Protein AF-0000000069035679 (afdb_homodimer)

Nearest PDB structures (foldseek):
  3ru8-assembly1_X  TM=3.949E-01  e=4.664E-02  unclassified
  3f2v-assembly1_A-2  TM=3.406E-01  e=1.516E-01  Treponema denticola
  1jhd-assembly1_A-2  TM=2.641E-01  e=9.461E-02  sulfur-oxidizing endosymbiont of Riftia pachyptila
  6tth-assembly1_A  TM=3.366E-01  e=4.129E-01  Homo sapiens
  8oo0-assembly1_SO  TM=3.356E-01  e=2.567E+00  Thermochaetoides thermophila

Foldseek 3Di:
DPPPPCPCPPLPLAQEEEEEEELQEDDLLVVLVVLLVNLNHAEYEYEYEYDPDDDDRPPPPPPPPVSVVVLLPRANARHAYYEYEYAQDQPDDPVSNVSSLVSVLVNLLSCQQRHQNYAEYEYEYEYEQDPPDDPSCVPGVVVSQVVSCVRRLVSHNHVNHHYYYHYYYDYD/DPPPPCPVPPLPLAQEEEEEEELQEDDLLVVLVVLLVNLNHAEYEYEYEYDPDDPDRPPPVVPPPVSVVVLLVRANARHAYYEYEYAQDQPDDPVSNVSSLVSVLVNLLSCQQRHQNYAEYEYEYEYEQDPPDDPSCVPGVVVSQVVSCVRRLVSHNHVNHHYYYHYYYDYD

pLDDT: mean 83.51, std 17.68, range [19.36, 98.69]

Solvent-accessible surface area (backbone atoms only — not comparable to full-atom values): 18354 Å² total; per-residue (Å²): 127,88,69,83,61,83,68,72,62,59,88,58,84,40,44,69,46,77,46,81,41,43,60,59,58,58,54,68,68,57,52,50,51,52,46,50,69,40,54,50,27,27,33,41,38,38,40,36,39,66,70,91,79,75,81,72,60,66,73,74,70,75,75,42,64,65,57,51,52,50,57,69,66,46,57,30,74,42,28,29,37,39,38,38,38,33,45,61,54,66,68,83,40,69,68,59,25,53,52,41,49,50,48,52,49,53,53,50,36,55,48,31,50,24,18,59,56,28,47,35,40,36,39,37,41,37,40,72,62,62,88,80,49,83,60,36,52,52,69,27,46,24,50,52,50,40,50,48,47,67,61,43,63,78,35,45,54,25,75,75,20,34,39,33,45,29,41,35,37,32,44,106,126,89,70,82,60,82,68,71,62,61,88,57,82,41,42,68,46,77,45,80,40,41,59,57,58,60,54,68,66,58,54,49,52,51,49,51,71,42,55,50,26,26,34,40,38,36,39,34,38,67,65,92,78,69,77,69,60,66,75,72,70,77,74,42,65,66,58,52,52,52,57,68,65,44,57,29,75,41,28,26,36,38,38,37,38,33,43,63,56,66,69,84,39,70,68,58,24,52,52,40,49,51,49,53,48,53,53,50,35,55,47,31,50,23,18,59,56,26,47,35,42,34,40,36,42,36,42,71,60,60,86,79,50,84,59,37,53,51,69,26,45,26,50,51,51,41,50,49,48,69,62,43,63,78,34,45,53,24,76,75,19,34,39,33,45,31,41,36,39,32,45,105

Secondary structure (DSSP, 8-state):
---------------EEEEEEETTT--HHHHHHHHHH-TT--EEEEEEE--SS-----------HHHHHHHHH---TT--EEEEEE---SSS-HHHHHHHHHHHHHHHHHHHHH-TT--EEEEEEEEEPPSSSTTHIIIIIHHHHHHHHHHHGGG-S-TTSEEEEEEEEEE-/---------------EEEEEEETTT--HHHHHHHHHH-TT--EEEEEEE--SS-----------HHHHHHHHH---TT--EEEEEE---SSS-HHHHHHHHHHHHHHHHHHHHH-TT--EEEEEEEEEPPSSSTTHIIIIIHHHHHHHHHHHGGG-S-TTSEEEEEEEEEE-

Radius of gyration: 23.53 Å; Cα contacts (8 Å, |Δi|>4): 615; chains: 2; bounding box: 42×65×57 Å

Structure (mmCIF, N/CA/C/O backbone):
data_AF-0000000069035679-model_v1
#
loop_
_entity.id
_entity.type
_entity.pdbx_description
1 polymer 'Uncharacterized protein'
#
loop_
_atom_site.group_PDB
_atom_site.id
_atom_site.type_symbol
_atom_site.label_atom_id
_atom_site.label_alt_id
_atom_site.label_comp_id
_atom_site.label_asym_id
_atom_site.label_entity_id
_atom_site.label_seq_id
_atom_site.pdbx_PDB_ins_code
_atom_site.Cartn_x
_atom_site.Cartn_y
_atom_site.Cartn_z
_atom_site.occupancy
_atom_site.B_iso_or_equiv
_atom_site.auth_seq_id
_atom_site.auth_comp_id
_atom_site.auth_asym_id
_atom_site.auth_atom_id
_atom_site.pdbx_PDB_model_num
ATOM 1 N N . MET A 1 1 ? 5.461 27.609 27.469 1 19.36 1 MET A N 1
ATOM 2 C CA . MET A 1 1 ? 5.57 28.078 26.094 1 19.36 1 MET A CA 1
ATOM 3 C C . MET A 1 1 ? 6.848 27.562 25.438 1 19.36 1 MET A C 1
ATOM 5 O O . MET A 1 1 ? 7.949 27.828 25.922 1 19.36 1 MET A O 1
ATOM 9 N N . LEU A 1 2 ? 7.078 26.422 25.062 1 27.7 2 LEU A N 1
ATOM 10 C CA . LEU A 1 2 ? 8.344 26.031 24.453 1 27.7 2 LEU A CA 1
ATOM 11 C C . LEU A 1 2 ? 8.688 26.938 23.281 1 27.7 2 LEU A C 1
ATOM 13 O O . LEU A 1 2 ? 7.973 26.953 22.266 1 27.7 2 LEU A O 1
ATOM 17 N N . GLN A 1 3 ? 9.102 28.141 23.516 1 28.25 3 GLN A N 1
ATOM 18 C CA . GLN A 1 3 ? 9.719 29.156 22.672 1 28.25 3 GLN A CA 1
ATOM 19 C C . GLN A 1 3 ? 10.844 28.562 21.828 1 28.25 3 GLN A C 1
ATOM 21 O O . GLN A 1 3 ? 11.781 27.953 22.375 1 28.25 3 GLN A O 1
ATOM 26 N N . PHE A 1 4 ? 10.562 27.812 20.688 1 34.59 4 PHE A N 1
ATOM 27 C CA . PHE A 1 4 ? 11.641 27.781 19.703 1 34.59 4 PHE A CA 1
ATOM 28 C C . PHE A 1 4 ? 12.312 29.141 19.594 1 34.59 4 PHE A C 1
ATOM 30 O O . PHE A 1 4 ? 11.773 30.047 18.969 1 34.59 4 PHE A O 1
ATOM 37 N N . ASN A 1 5 ? 12.773 29.859 20.531 1 32.91 5 ASN A N 1
ATOM 38 C CA . ASN A 1 5 ? 13.711 30.969 20.344 1 32.91 5 ASN A CA 1
ATOM 39 C C . ASN A 1 5 ? 14.523 30.812 19.062 1 32.91 5 ASN A C 1
ATOM 41 O O . ASN A 1 5 ? 14.555 29.734 18.469 1 32.91 5 ASN A O 1
ATOM 45 N N . GLY A 1 6 ? 15.43 31.922 18.656 1 35.78 6 GLY A N 1
ATOM 46 C CA . GLY A 1 6 ? 16.406 32.125 17.594 1 35.78 6 GLY A CA 1
ATOM 47 C C . GLY A 1 6 ? 17.203 30.875 17.266 1 35.78 6 GLY A C 1
ATOM 48 O O . GLY A 1 6 ? 18.344 30.719 17.719 1 35.78 6 GLY A O 1
ATOM 49 N N . LEU A 1 7 ? 16.766 29.75 17.641 1 39.41 7 LEU A N 1
ATOM 50 C CA . LEU A 1 7 ? 17.766 28.828 17.125 1 39.41 7 LEU A CA 1
ATOM 51 C C . LEU A 1 7 ? 18.281 29.266 15.766 1 39.41 7 LEU A C 1
ATOM 53 O O . LEU A 1 7 ? 17.5 29.469 14.836 1 39.41 7 LEU A O 1
ATOM 57 N N . LEU A 1 8 ? 19.141 30.172 15.75 1 39.41 8 LEU A N 1
ATOM 58 C CA . LEU A 1 8 ? 19.984 30.531 14.602 1 39.41 8 LEU A CA 1
ATOM 59 C C . LEU A 1 8 ? 20.141 29.344 13.656 1 39.41 8 LEU A C 1
ATOM 61 O O . LEU A 1 8 ? 20.953 28.453 13.898 1 39.41 8 LEU A O 1
ATOM 65 N N . VAL A 1 9 ? 19.078 28.609 13.359 1 46.88 9 VAL A N 1
ATOM 66 C CA . VAL A 1 9 ? 19.391 27.688 12.273 1 46.88 9 VAL A CA 1
ATOM 67 C C . VAL A 1 9 ? 20.219 28.391 11.203 1 46.88 9 VAL A C 1
ATOM 69 O O . VAL A 1 9 ? 19.75 29.375 10.602 1 46.88 9 VAL A O 1
ATOM 72 N N . PRO A 1 10 ? 21.391 28.5 11.367 1 46.34 10 PRO A N 1
ATOM 73 C CA . PRO A 1 10 ? 22.141 29.016 10.219 1 46.34 10 PRO A CA 1
ATOM 74 C C . PRO A 1 10 ? 21.438 28.75 8.891 1 46.34 10 PRO A C 1
ATOM 76 O O . PRO A 1 10 ? 20.641 27.828 8.789 1 46.34 10 PRO A O 1
ATOM 79 N N . GLU A 1 11 ? 21.094 29.812 8.102 1 53.06 11 GLU A N 1
ATOM 80 C CA . GLU A 1 11 ? 20.625 29.656 6.73 1 53.06 11 GLU A CA 1
ATOM 81 C C . GLU A 1 11 ? 21.016 28.297 6.164 1 53.06 11 GLU A C 1
ATOM 83 O O . GLU A 1 11 ? 22.047 28.156 5.512 1 53.06 11 GLU A O 1
ATOM 88 N N . LEU A 1 12 ? 20.75 27.312 6.973 1 58.84 12 LEU A N 1
ATOM 89 C CA . LEU A 1 12 ? 21.141 26.031 6.406 1 58.84 12 LEU A CA 1
ATOM 90 C C . LEU A 1 12 ? 20.406 25.766 5.094 1 58.84 12 LEU A C 1
ATOM 92 O O . LEU A 1 12 ? 19.188 25.953 5.012 1 58.84 12 LEU A O 1
ATOM 96 N N . LYS A 1 13 ? 20.906 26.094 4.004 1 78.38 13 LYS A N 1
ATOM 97 C CA . LYS A 1 13 ? 20.453 25.75 2.66 1 78.38 13 LYS A CA 1
ATOM 98 C C . LYS A 1 13 ? 20.109 24.266 2.559 1 78.38 13 LYS A C 1
ATOM 100 O O . LYS A 1 13 ? 20.625 23.562 1.686 1 78.38 13 LYS A O 1
ATOM 105 N N . CYS A 1 14 ? 19.297 23.844 3.689 1 84.44 14 CYS A N 1
ATOM 106 C CA . CYS A 1 14 ? 18.922 22.422 3.736 1 84.44 14 CYS A CA 1
ATOM 107 C C . CYS A 1 14 ? 17.797 22.125 2.758 1 84.44 14 CYS A C 1
ATOM 109 O O . CYS A 1 14 ? 16.719 22.703 2.857 1 84.44 14 CYS A O 1
ATOM 111 N N . LYS A 1 15 ? 18.047 21.312 1.86 1 93.56 15 LYS A N 1
ATOM 112 C CA . LYS A 1 15 ? 17.047 20.984 0.857 1 93.56 15 LYS A CA 1
ATOM 113 C C . LYS A 1 15 ? 16.312 19.703 1.221 1 93.56 15 LYS A C 1
ATOM 115 O O . LYS A 1 15 ? 15.211 19.438 0.72 1 93.56 15 LYS A O 1
ATOM 120 N N . TYR A 1 16 ? 16.938 18.953 2.137 1 94.69 16 TYR A N 1
ATOM 121 C CA . TYR A 1 16 ? 16.391 17.672 2.543 1 94.69 16 TYR A CA 1
ATOM 122 C C . TYR A 1 16 ? 16.266 17.578 4.062 1 94.69 16 TYR A C 1
ATOM 124 O O . TYR A 1 16 ? 17.203 17.938 4.785 1 94.69 16 TYR A O 1
ATOM 132 N N . LEU A 1 17 ? 15.023 17.188 4.582 1 94.5 17 LEU A N 1
ATOM 133 C CA . LEU A 1 17 ? 14.805 17.016 6.016 1 94.5 17 LEU A CA 1
ATOM 134 C C . LEU A 1 17 ? 14.094 15.695 6.301 1 94.5 17 LEU A C 1
ATOM 136 O O . LEU A 1 17 ? 13.148 15.328 5.598 1 94.5 17 LEU A O 1
ATOM 140 N N . SER A 1 18 ? 14.586 14.93 7.203 1 95.75 18 SER A N 1
ATOM 141 C CA . SER A 1 18 ? 13.906 13.75 7.719 1 95.75 18 SER A CA 1
ATOM 142 C C . SER A 1 18 ? 13.594 13.891 9.203 1 95.75 18 SER A C 1
ATOM 144 O O . SER A 1 18 ? 14.461 14.297 9.992 1 95.75 18 SER A O 1
ATOM 146 N N . LEU A 1 19 ? 12.336 13.57 9.594 1 95.12 19 LEU A N 1
ATOM 147 C CA . LEU A 1 19 ? 11.906 13.633 10.984 1 95.12 19 LEU A CA 1
ATOM 148 C C . LEU A 1 19 ? 11.414 12.273 11.461 1 95.12 19 LEU A C 1
ATOM 150 O O . LEU A 1 19 ? 10.758 11.547 10.711 1 95.12 19 LEU A O 1
ATOM 154 N N . GLU A 1 20 ? 11.727 11.93 12.641 1 93.19 20 GLU A N 1
ATOM 155 C CA . GLU A 1 20 ? 11.133 10.797 13.352 1 93.19 20 GLU A CA 1
ATOM 156 C C . GLU A 1 20 ? 10.219 11.273 14.477 1 93.19 20 GLU A C 1
ATOM 158 O O . GLU A 1 20 ? 10.656 11.984 15.383 1 93.19 20 GLU A O 1
ATOM 163 N N . LEU A 1 21 ? 8.969 10.93 14.367 1 92.25 21 LEU A N 1
ATOM 164 C CA . LEU A 1 21 ? 7.973 11.391 15.328 1 92.25 21 LEU A CA 1
ATOM 165 C C . LEU A 1 21 ? 7.309 10.211 16.031 1 92.25 21 LEU A C 1
ATOM 167 O O . LEU A 1 21 ? 7.109 9.156 15.422 1 92.25 21 LEU A O 1
ATOM 171 N N . CYS A 1 22 ? 6.988 10.398 17.281 1 90 22 CYS A N 1
ATOM 172 C CA . CYS A 1 22 ? 6.133 9.461 18 1 90 22 CYS A CA 1
ATOM 173 C C . CYS A 1 22 ? 4.672 9.883 17.906 1 90 22 CYS A C 1
ATOM 175 O O . CYS A 1 22 ? 4.316 10.992 18.312 1 90 22 CYS A O 1
ATOM 177 N N . ILE A 1 23 ? 3.881 9.039 17.453 1 87.94 23 ILE A N 1
ATOM 178 C CA . ILE A 1 23 ? 2.488 9.359 17.156 1 87.94 23 ILE A CA 1
ATOM 179 C C . ILE A 1 23 ? 1.788 9.844 18.422 1 87.94 23 ILE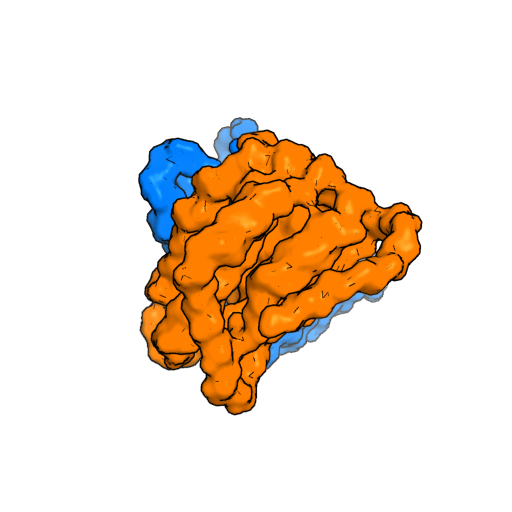 A C 1
ATOM 181 O O . ILE A 1 23 ? 0.969 10.766 18.375 1 87.94 23 ILE A O 1
ATOM 185 N N . GLU A 1 24 ? 2.174 9.344 19.531 1 84.19 24 GLU A N 1
ATOM 186 C CA . GLU A 1 24 ? 1.465 9.602 20.781 1 84.19 24 GLU A CA 1
ATOM 187 C C . GLU A 1 24 ? 1.822 10.977 21.344 1 84.19 24 GLU A C 1
ATOM 189 O O . GLU A 1 24 ? 1.034 11.578 22.078 1 84.19 24 GLU A O 1
ATOM 194 N N . ASN A 1 25 ? 2.963 11.492 20.984 1 85.25 25 ASN A N 1
ATOM 195 C CA . ASN A 1 25 ? 3.328 12.648 21.797 1 85.25 25 ASN A CA 1
ATOM 196 C C . ASN A 1 25 ? 4.016 13.719 20.953 1 85.25 25 ASN A C 1
ATOM 198 O O . ASN A 1 25 ? 4.508 14.711 21.5 1 85.25 25 ASN A O 1
ATOM 202 N N . PHE A 1 26 ? 4.102 13.562 19.656 1 86.62 26 PHE A N 1
ATOM 203 C CA . PHE A 1 26 ? 4.738 14.656 18.938 1 86.62 26 PHE A CA 1
ATOM 204 C C . PHE A 1 26 ? 3.908 15.93 19.047 1 86.62 26 PHE A C 1
ATOM 206 O O . PHE A 1 26 ? 2.689 15.867 19.234 1 86.62 26 PHE A O 1
ATOM 213 N N . ASP A 1 27 ? 4.598 17.031 19.062 1 87.06 27 ASP A N 1
ATOM 214 C CA . ASP A 1 27 ? 3.957 18.344 19.125 1 87.06 27 ASP A CA 1
ATOM 215 C C . ASP A 1 27 ? 3.812 18.953 17.734 1 87.06 27 ASP A C 1
ATOM 217 O O . ASP A 1 27 ? 4.809 19.281 17.094 1 87.06 27 ASP A O 1
ATOM 221 N N . LEU A 1 28 ? 2.611 19.109 17.297 1 89.75 28 LEU A N 1
ATOM 222 C CA . LEU A 1 28 ? 2.322 19.641 15.969 1 89.75 28 LEU A CA 1
ATOM 223 C C . LEU A 1 28 ? 2.9 21.047 15.805 1 89.75 28 LEU A C 1
ATOM 225 O O . LEU A 1 28 ? 3.443 21.375 14.75 1 89.75 28 LEU A O 1
ATOM 229 N N . ASN A 1 29 ? 2.777 21.891 16.812 1 84.38 29 ASN A N 1
ATOM 230 C CA . ASN A 1 29 ? 3.312 23.25 16.766 1 84.38 29 ASN A CA 1
ATOM 231 C C . ASN A 1 29 ? 4.832 23.25 16.641 1 84.38 29 ASN A C 1
ATOM 233 O O . ASN A 1 29 ? 5.395 24.078 15.93 1 84.38 29 ASN A O 1
ATOM 237 N N . GLY A 1 30 ? 5.391 22.297 17.297 1 86.19 30 GLY A N 1
ATOM 238 C CA . GLY A 1 30 ? 6.832 22.156 17.188 1 86.19 30 GLY A CA 1
ATOM 239 C C . GLY A 1 30 ? 7.285 21.812 15.781 1 86.19 30 GLY A C 1
ATOM 240 O O . GLY A 1 30 ? 8.258 22.391 15.281 1 86.19 30 GLY A O 1
ATOM 241 N N . VAL A 1 31 ? 6.535 20.875 15.18 1 89.5 31 VAL A N 1
ATOM 242 C CA . VAL A 1 31 ? 6.859 20.469 13.812 1 89.5 31 VAL A CA 1
ATOM 243 C C . VAL A 1 31 ? 6.668 21.656 12.867 1 89.5 31 VAL A C 1
ATOM 245 O O . VAL A 1 31 ? 7.539 21.953 12.047 1 89.5 31 VAL A O 1
ATOM 248 N N . ALA A 1 32 ? 5.594 22.391 13.039 1 89.62 32 ALA A N 1
ATOM 249 C CA . ALA A 1 32 ? 5.312 23.562 12.219 1 89.62 32 ALA A CA 1
ATOM 250 C C . ALA A 1 32 ? 6.402 24.625 12.383 1 89.62 32 ALA A C 1
ATOM 252 O O . ALA A 1 32 ? 6.875 25.188 11.398 1 89.62 32 ALA A O 1
ATOM 253 N N . GLY A 1 33 ? 6.734 24.859 13.555 1 87.56 33 GLY A N 1
ATOM 254 C CA . GLY A 1 33 ? 7.781 25.828 13.82 1 87.56 33 GLY A CA 1
ATOM 255 C C . GLY A 1 33 ? 9.117 25.453 13.211 1 87.56 33 GLY A C 1
ATOM 256 O O . GLY A 1 33 ? 9.812 26.312 12.656 1 87.56 33 GLY A O 1
ATOM 257 N N . LEU A 1 34 ? 9.438 24.203 13.266 1 87.81 34 LEU A N 1
ATOM 258 C CA . LEU A 1 34 ? 10.688 23.703 12.695 1 87.81 34 LEU A CA 1
ATOM 259 C C . LEU A 1 34 ? 10.711 23.891 11.18 1 87.81 34 LEU A C 1
ATOM 261 O O . LEU A 1 34 ? 11.672 24.438 10.633 1 87.81 34 LEU A O 1
ATOM 265 N N . LEU A 1 35 ? 9.664 23.531 10.586 1 90.5 35 LEU A N 1
ATOM 266 C CA . LEU A 1 35 ? 9.602 23.656 9.133 1 90.5 35 LEU A CA 1
ATOM 267 C C . LEU A 1 35 ? 9.562 25.109 8.703 1 90.5 35 LEU A C 1
ATOM 269 O O . LEU A 1 35 ? 10.133 25.484 7.68 1 90.5 35 LEU A O 1
ATOM 273 N N . GLY A 1 36 ? 8.906 25.922 9.523 1 89.12 36 GLY A N 1
ATOM 274 C CA . GLY A 1 36 ? 8.875 27.344 9.25 1 89.12 36 GLY A CA 1
ATOM 275 C C . GLY A 1 36 ? 10.25 28 9.336 1 89.12 36 GLY A C 1
ATOM 276 O O . GLY A 1 36 ? 10.516 28.984 8.648 1 89.12 36 GLY A O 1
ATOM 277 N N . ALA A 1 37 ? 11.047 27.406 10.078 1 86.06 37 ALA A N 1
ATOM 278 C CA . ALA A 1 37 ? 12.398 27.938 10.273 1 86.06 37 ALA A CA 1
ATOM 279 C C . ALA A 1 37 ? 13.344 27.438 9.18 1 86.06 37 ALA A C 1
ATOM 281 O O . ALA A 1 37 ? 14.469 27.922 9.055 1 86.06 37 ALA A O 1
ATOM 282 N N . LEU A 1 38 ? 12.945 26.5 8.383 1 90.5 38 LEU A N 1
ATOM 283 C CA . LEU A 1 38 ? 13.758 25.922 7.312 1 90.5 38 LEU A CA 1
ATOM 284 C C . LEU A 1 38 ? 13.086 26.109 5.957 1 90.5 38 LEU A C 1
ATOM 286 O O . LEU A 1 38 ? 12.672 25.125 5.324 1 90.5 38 LEU A O 1
ATOM 290 N N . PRO A 1 39 ? 13.07 27.328 5.512 1 89.75 39 PRO A N 1
ATOM 291 C CA . PRO A 1 39 ? 12.273 27.656 4.328 1 89.75 39 PRO A CA 1
ATOM 292 C C . PRO A 1 39 ? 12.852 27.062 3.045 1 89.75 39 PRO A C 1
ATOM 294 O O . PRO A 1 39 ? 12.18 27.047 2.012 1 89.75 39 PRO A O 1
ATOM 297 N N . HIS A 1 40 ? 14.047 26.469 3.088 1 92.94 40 HIS A N 1
ATOM 298 C CA . HIS A 1 40 ? 14.664 26 1.855 1 92.94 40 HIS A CA 1
ATOM 299 C C . HIS A 1 40 ? 14.453 24.5 1.681 1 92.94 40 HIS A C 1
ATOM 301 O O . HIS A 1 40 ? 14.859 23.922 0.665 1 92.94 40 HIS A O 1
ATOM 307 N N . VAL A 1 41 ? 13.812 23.875 2.607 1 94.94 41 VAL A N 1
ATOM 308 C CA . VAL A 1 41 ? 13.562 22.438 2.508 1 94.94 41 VAL A CA 1
ATOM 309 C C . VAL A 1 41 ? 12.656 22.141 1.313 1 94.94 41 VAL A C 1
ATOM 311 O O . VAL A 1 41 ? 11.602 22.766 1.161 1 94.94 41 VAL A O 1
ATOM 314 N N . GLU A 1 42 ? 13.078 21.234 0.445 1 97.62 42 GLU A N 1
ATOM 315 C CA . GLU A 1 42 ? 12.312 20.844 -0.731 1 97.62 42 GLU A CA 1
ATOM 316 C C . GLU A 1 42 ? 11.688 19.453 -0.542 1 97.62 42 GLU A C 1
ATOM 318 O O . GLU A 1 42 ? 10.641 19.156 -1.117 1 97.62 42 GLU A O 1
ATOM 323 N N . THR A 1 43 ? 12.383 18.672 0.18 1 97.88 43 THR A N 1
ATOM 324 C CA . THR A 1 43 ? 11.938 17.297 0.411 1 97.88 43 THR A CA 1
ATOM 325 C C . THR A 1 43 ? 11.867 17 1.906 1 97.88 43 THR A C 1
ATOM 327 O O . THR A 1 43 ? 12.844 17.188 2.629 1 97.88 43 THR A O 1
ATOM 330 N N . LEU A 1 44 ? 10.719 16.562 2.357 1 97.81 44 LEU A N 1
ATOM 331 C CA . LEU A 1 44 ? 10.469 16.219 3.754 1 97.81 44 LEU A CA 1
ATOM 332 C C . LEU A 1 44 ? 10.055 14.758 3.895 1 97.81 44 LEU A C 1
ATOM 334 O O . LEU A 1 44 ? 9.094 14.312 3.262 1 97.81 44 LEU A O 1
ATOM 338 N N . ASN A 1 45 ? 10.758 13.992 4.633 1 97.94 45 ASN A N 1
ATOM 339 C CA . ASN A 1 45 ? 10.406 12.633 5.02 1 97.94 45 ASN A CA 1
ATOM 340 C C . ASN A 1 45 ? 10.086 12.539 6.512 1 97.94 45 ASN A C 1
ATOM 342 O O . ASN A 1 45 ? 10.906 12.914 7.348 1 97.94 45 ASN A O 1
ATOM 346 N N . ILE A 1 46 ? 8.945 12.055 6.836 1 97.62 46 ILE A N 1
ATOM 347 C CA . ILE A 1 46 ? 8.531 11.906 8.227 1 97.62 46 ILE A CA 1
ATOM 348 C C . ILE A 1 46 ? 8.281 10.43 8.531 1 97.62 46 ILE A C 1
ATOM 350 O O . ILE A 1 46 ? 7.551 9.758 7.805 1 97.62 46 ILE A O 1
ATOM 354 N N . TYR A 1 47 ? 8.852 9.938 9.578 1 95.94 47 TYR A N 1
ATOM 355 C CA . TYR A 1 47 ? 8.594 8.602 10.102 1 95.94 47 TYR A CA 1
ATOM 356 C C . TYR A 1 47 ? 7.859 8.664 11.438 1 95.94 47 TYR A C 1
ATOM 358 O O . TYR A 1 47 ? 8.383 9.195 12.422 1 95.94 47 TYR A O 1
ATOM 366 N N . MET A 1 48 ? 6.645 8.148 11.422 1 94 48 MET A N 1
ATOM 367 C CA . MET A 1 48 ? 5.832 8.141 12.633 1 94 48 MET A CA 1
ATOM 368 C C . MET A 1 48 ? 5.801 6.75 13.258 1 94 48 MET A C 1
ATOM 370 O O . MET A 1 48 ? 5.391 5.785 12.617 1 94 48 MET A O 1
ATOM 374 N N . THR A 1 49 ? 6.16 6.652 14.438 1 87.69 49 THR A N 1
ATOM 375 C CA . THR A 1 49 ? 6.191 5.363 15.117 1 87.69 49 THR A CA 1
ATOM 376 C C . THR A 1 49 ? 5.246 5.363 16.312 1 87.69 49 THR A C 1
ATOM 378 O O . THR A 1 49 ? 4.965 6.418 16.891 1 87.69 49 THR A O 1
ATOM 381 N N . GLU A 1 50 ? 4.609 4.199 16.531 1 80.38 50 GLU A N 1
ATOM 382 C CA . GLU A 1 50 ? 3.803 4.027 17.734 1 80.38 50 GLU A CA 1
ATOM 383 C C . GLU A 1 50 ? 4.664 3.59 18.922 1 80.38 50 GLU A C 1
ATOM 385 O O . GLU A 1 50 ? 5.609 2.816 18.75 1 80.38 50 GLU A O 1
ATOM 390 N N . ASN A 1 51 ? 4.555 4.188 19.938 1 67.31 51 ASN A N 1
ATOM 391 C CA . ASN A 1 51 ? 5.203 3.711 21.156 1 67.31 51 ASN A CA 1
ATOM 392 C C . ASN A 1 51 ? 4.359 2.646 21.859 1 67.31 51 ASN A C 1
ATOM 394 O O . ASN A 1 51 ? 3.186 2.873 22.156 1 67.31 51 ASN A O 1
ATOM 398 N N . LEU A 1 52 ? 4.703 1.243 21.734 1 56.78 52 LEU A N 1
ATOM 399 C CA . LEU A 1 52 ? 3.982 0.18 22.422 1 56.78 52 LEU A CA 1
ATOM 400 C C . LEU A 1 52 ? 3.859 0.486 23.906 1 56.78 52 LEU A C 1
ATOM 402 O O . LEU A 1 52 ? 2.979 -0.048 24.594 1 56.78 52 LEU A O 1
ATOM 406 N N . LEU A 1 53 ? 4.711 1.089 24.594 1 49.91 53 LEU A N 1
ATOM 407 C CA . LEU A 1 53 ? 4.703 1.168 26.047 1 49.91 53 LEU A CA 1
ATOM 408 C C . LEU A 1 53 ? 3.799 2.299 26.531 1 49.91 53 LEU A C 1
ATOM 410 O O . LEU A 1 53 ? 3.266 2.244 27.641 1 49.91 53 LEU A O 1
ATOM 414 N N . ASP A 1 54 ? 4.09 3.619 26.297 1 51.06 54 ASP A N 1
ATOM 415 C CA . ASP A 1 54 ? 4.074 4.762 27.203 1 51.06 54 ASP A CA 1
ATOM 416 C C . ASP A 1 54 ? 2.711 5.453 27.188 1 51.06 54 ASP A C 1
ATOM 418 O O . ASP A 1 54 ? 2.113 5.637 26.125 1 51.06 54 ASP A O 1
ATOM 422 N N . ASN A 1 55 ? 1.96 5.457 28.25 1 48.34 55 ASN A N 1
ATOM 423 C CA . ASN A 1 55 ? 0.822 6.039 28.953 1 48.34 55 ASN A CA 1
ATOM 424 C C . ASN A 1 55 ? 0.69 7.531 28.672 1 48.34 55 ASN A C 1
ATOM 426 O O . ASN A 1 55 ? -0.284 8.164 29.078 1 48.34 55 ASN A O 1
ATOM 430 N N . TYR A 1 56 ? 1.738 8.273 28.531 1 46.22 56 TYR A N 1
ATOM 431 C CA . TYR A 1 56 ? 1.487 9.688 28.734 1 46.22 56 TYR A CA 1
ATOM 432 C C . TYR A 1 56 ? 1.127 10.383 27.438 1 46.22 56 TYR A C 1
ATOM 434 O O . TYR A 1 56 ? 1.98 10.562 26.562 1 46.22 56 TYR A O 1
ATOM 442 N N . PHE A 1 57 ? -0.048 10.156 26.969 1 52.28 57 PHE A N 1
ATOM 443 C CA . PHE A 1 57 ? -0.528 10.984 25.859 1 52.28 57 PHE A CA 1
ATOM 444 C C . PHE A 1 57 ? -0.733 12.43 26.328 1 52.28 57 PHE A C 1
ATOM 446 O O . PHE A 1 57 ? -1.35 12.672 27.359 1 52.28 57 PHE A O 1
ATOM 453 N N . CYS A 1 58 ? 0.087 13.375 26.078 1 45.84 58 CYS A N 1
ATOM 454 C CA . CYS A 1 58 ? -0.286 14.773 26.25 1 45.84 58 CYS A CA 1
ATOM 455 C C . CYS A 1 58 ? -1.229 15.227 25.141 1 45.84 58 CYS A C 1
ATOM 457 O O . CYS A 1 58 ? -0.857 15.234 23.969 1 45.84 58 CYS A O 1
ATOM 459 N N . ASP A 1 59 ? -2.484 14.977 25.281 1 49.28 59 ASP A N 1
ATOM 460 C CA . ASP A 1 59 ? -3.486 15.578 24.406 1 49.28 59 ASP A CA 1
ATOM 461 C C . ASP A 1 59 ? -3.354 17.094 24.375 1 49.28 59 ASP A C 1
ATOM 463 O O . ASP A 1 59 ? -3.932 17.797 25.219 1 49.28 59 ASP A O 1
ATOM 467 N N . PHE A 1 60 ? -2.305 17.734 24.266 1 44.66 60 PHE A N 1
ATOM 468 C CA . PHE A 1 60 ? -2.412 19.188 24.141 1 44.66 60 PHE A CA 1
ATOM 469 C C . PHE A 1 60 ? -3.484 19.562 23.125 1 44.66 60 PHE A C 1
ATOM 471 O O . PHE A 1 60 ? -3.361 19.25 21.953 1 44.66 60 PHE A O 1
ATOM 478 N N . GLU A 1 61 ? -4.703 19.5 23.5 1 51.41 61 GLU A N 1
ATOM 479 C CA . GLU A 1 61 ? -5.852 20.062 22.797 1 51.41 61 GLU A CA 1
ATOM 480 C C . GLU A 1 61 ? -5.5 21.406 22.172 1 51.41 61 GLU A C 1
ATOM 482 O O . GLU A 1 61 ? -5.035 22.328 22.859 1 51.41 61 GLU A O 1
ATOM 487 N N . GLU A 1 62 ? -4.992 21.453 20.953 1 54.03 62 GLU A N 1
ATOM 488 C CA . GLU A 1 62 ? -4.773 22.609 20.109 1 54.03 62 GLU A CA 1
ATOM 489 C C . GLU A 1 62 ? -5.914 23.625 20.25 1 54.03 62 GLU A C 1
ATOM 491 O O . GLU A 1 62 ? -6.34 24.234 19.266 1 54.03 62 GLU A O 1
ATOM 496 N N . ASN A 1 63 ? -6.59 23.547 21.359 1 53.66 63 ASN A N 1
ATOM 497 C CA . ASN A 1 63 ? -7.691 24.5 21.453 1 53.66 63 ASN A CA 1
ATOM 498 C C . ASN A 1 63 ? -7.184 25.922 21.594 1 53.66 63 ASN A C 1
ATOM 500 O O . ASN A 1 63 ? -7.93 26.812 22.016 1 53.66 63 ASN A O 1
ATOM 504 N N . ASN A 1 64 ? -5.957 26.109 21.391 1 58.88 64 ASN A N 1
ATOM 505 C CA . ASN A 1 64 ? -5.547 27.516 21.469 1 58.88 64 ASN A CA 1
ATOM 506 C C . ASN A 1 64 ? -5.68 28.219 20.125 1 58.88 64 ASN A C 1
ATOM 508 O O . ASN A 1 64 ? -4.938 27.922 19.188 1 58.88 64 ASN A O 1
ATOM 512 N N . THR A 1 65 ? -6.727 28.969 19.984 1 64.94 65 THR A N 1
ATOM 513 C CA . THR A 1 65 ? -7.051 29.75 18.797 1 64.94 65 THR A CA 1
ATOM 514 C C . THR A 1 65 ? -5.801 30.422 18.25 1 64.94 65 THR A C 1
ATOM 516 O O . THR A 1 65 ? -5.57 30.422 17.031 1 64.94 65 THR A O 1
ATOM 519 N N . ASP A 1 66 ? -5.082 30.922 19.141 1 66.62 66 ASP A N 1
ATOM 520 C CA . ASP A 1 66 ? -3.893 31.656 18.734 1 66.62 66 ASP A CA 1
ATOM 521 C C . ASP A 1 66 ? -2.879 30.719 18.062 1 66.62 66 ASP A C 1
ATOM 523 O O . ASP A 1 66 ? -2.26 31.078 17.062 1 66.62 66 ASP A O 1
ATOM 527 N N . LEU A 1 67 ? -2.746 29.562 18.578 1 68.44 67 LEU A N 1
ATOM 528 C CA . LEU A 1 67 ? -1.792 28.609 18.031 1 68.44 67 LEU A CA 1
ATOM 529 C C . LEU A 1 67 ? -2.254 28.109 16.656 1 68.44 67 LEU A C 1
ATOM 531 O O . LEU A 1 67 ? -1.44 27.953 15.742 1 68.44 67 LEU A O 1
ATOM 535 N N . GLN A 1 68 ? -3.516 28.031 16.641 1 73.75 68 GLN A N 1
ATOM 536 C CA . GLN A 1 68 ? -4.051 27.594 15.352 1 73.75 68 GLN A CA 1
ATOM 537 C C . GLN A 1 68 ? -3.857 28.656 14.281 1 73.75 68 GLN A C 1
ATOM 539 O O . GLN A 1 68 ? -3.541 28.328 13.133 1 73.75 68 GLN A O 1
ATOM 544 N N . SER A 1 69 ? -4.047 29.875 14.719 1 76.62 69 SER A N 1
ATOM 545 C CA . SER A 1 69 ? -3.824 30.984 13.789 1 76.62 69 SER A CA 1
ATOM 546 C C . SER A 1 69 ? -2.363 31.062 13.359 1 76.62 69 SER A C 1
ATOM 548 O O . SER A 1 69 ? -2.068 31.312 12.188 1 76.62 69 SER A O 1
ATOM 550 N N . TRP A 1 70 ? -1.571 30.875 14.289 1 73.31 70 TRP A N 1
ATOM 551 C CA . TRP A 1 70 ? -0.147 30.906 13.977 1 73.31 70 TRP A CA 1
ATOM 552 C C . TRP A 1 70 ? 0.221 29.781 13 1 73.31 70 TRP A C 1
ATOM 554 O O . TRP A 1 70 ? 0.894 30.031 11.992 1 73.31 70 TRP A O 1
ATOM 564 N N . ILE A 1 71 ? -0.208 28.656 13.219 1 75.25 71 ILE A N 1
ATOM 565 C CA . ILE A 1 71 ? 0.104 27.5 12.383 1 75.25 71 ILE A CA 1
ATOM 566 C C . ILE A 1 71 ? -0.415 27.75 10.961 1 75.25 71 ILE A C 1
ATOM 568 O O . ILE A 1 71 ? 0.269 27.438 9.984 1 75.25 71 ILE A O 1
ATOM 572 N N . SER A 1 72 ? -1.495 28.359 10.961 1 76.75 72 SER A N 1
ATOM 573 C CA . SER A 1 72 ? -2.115 28.594 9.656 1 76.75 72 SER A CA 1
ATOM 574 C C . SER A 1 72 ? -1.34 29.625 8.852 1 76.75 72 SER A C 1
ATOM 576 O O . SER A 1 72 ? -1.479 29.703 7.633 1 76.75 72 SER A O 1
ATOM 578 N N . SER A 1 73 ? -0.584 30.359 9.602 1 82.56 73 SER A N 1
ATOM 579 C CA . SER A 1 73 ? 0.142 31.422 8.922 1 82.56 73 SER A CA 1
ATOM 580 C C . SER A 1 73 ? 1.497 30.938 8.422 1 82.56 73 SER A C 1
ATOM 582 O O . SER A 1 73 ? 2.15 31.609 7.621 1 82.56 73 SER A O 1
ATOM 584 N N . ILE A 1 74 ? 1.872 29.766 8.812 1 86.06 74 ILE A N 1
ATOM 585 C CA . ILE A 1 74 ? 3.152 29.219 8.383 1 86.06 74 ILE A CA 1
ATOM 586 C C . ILE A 1 74 ? 3.039 28.703 6.949 1 86.06 74 ILE A C 1
ATOM 588 O O . ILE A 1 74 ? 2.031 28.094 6.578 1 86.06 74 ILE A O 1
ATOM 592 N N . VAL A 1 75 ? 4.043 29.078 6.105 1 88.38 75 VAL A N 1
ATOM 593 C CA . VAL A 1 75 ? 4.105 28.609 4.727 1 88.38 75 VAL A CA 1
ATOM 594 C C . VAL A 1 75 ? 5.398 27.828 4.508 1 88.38 75 VAL A C 1
ATOM 596 O O . VAL A 1 75 ? 6.434 28.141 5.105 1 88.38 75 VAL A O 1
ATOM 599 N N . PHE A 1 76 ? 5.227 26.859 3.717 1 92.81 76 PHE A N 1
ATOM 600 C CA . PHE A 1 76 ? 6.387 26.078 3.295 1 92.81 76 PHE A CA 1
ATOM 601 C C . PHE A 1 76 ? 6.656 26.281 1.809 1 92.81 76 PHE A C 1
ATOM 603 O O . PHE A 1 76 ? 6.34 25.406 0.993 1 92.81 76 PHE A O 1
ATOM 610 N N . PRO A 1 77 ? 7.309 27.359 1.471 1 91.5 77 PRO A N 1
ATOM 611 C CA . PRO A 1 77 ? 7.289 27.844 0.089 1 91.5 77 PRO A CA 1
ATOM 612 C C . PRO A 1 77 ? 8.102 26.969 -0.859 1 91.5 77 PRO A C 1
ATOM 614 O O . PRO A 1 77 ? 7.898 27.016 -2.074 1 91.5 77 PRO A O 1
ATOM 617 N N . ASN A 1 78 ? 9.07 26.094 -0.311 1 94.56 78 ASN A N 1
ATOM 618 C CA . ASN A 1 78 ? 9.914 25.328 -1.222 1 94.56 78 ASN A CA 1
ATOM 619 C C . ASN A 1 78 ? 9.672 23.828 -1.092 1 94.56 78 ASN A C 1
ATOM 621 O O . ASN A 1 78 ? 10.344 23.031 -1.742 1 94.56 78 ASN A O 1
ATOM 625 N N . LEU A 1 79 ? 8.711 23.516 -0.304 1 96.31 79 LEU A N 1
ATOM 626 C CA . LEU A 1 79 ? 8.445 22.094 -0.077 1 96.31 79 LEU A CA 1
ATOM 627 C C . LEU A 1 79 ? 7.762 21.469 -1.287 1 96.31 79 LEU A C 1
ATOM 629 O O . LEU A 1 79 ? 6.629 21.828 -1.623 1 96.31 79 LEU A O 1
ATOM 633 N N . LYS A 1 80 ? 8.43 20.5 -1.905 1 97.94 80 LYS A N 1
ATOM 634 C CA . LYS A 1 80 ? 7.953 19.891 -3.145 1 97.94 80 LYS A CA 1
ATOM 635 C C . LYS A 1 80 ? 7.574 18.422 -2.932 1 97.94 80 LYS A C 1
ATOM 637 O O . LYS A 1 80 ? 6.684 17.906 -3.607 1 97.94 80 LYS A O 1
ATOM 642 N N . ASN A 1 81 ? 8.25 17.781 -2.08 1 98.5 81 ASN A N 1
ATOM 643 C CA . ASN A 1 81 ? 8.062 16.344 -1.882 1 98.5 81 ASN A CA 1
ATOM 644 C C . ASN A 1 81 ? 7.895 16 -0.405 1 98.5 81 ASN A C 1
ATOM 646 O O . ASN A 1 81 ? 8.758 16.312 0.413 1 98.5 81 ASN A O 1
ATOM 650 N N . ILE A 1 82 ? 6.773 15.367 -0.082 1 98.5 82 ILE A N 1
ATOM 651 C CA . ILE A 1 82 ? 6.516 14.953 1.293 1 98.5 82 ILE A CA 1
ATOM 652 C C . ILE A 1 82 ? 6.199 13.461 1.333 1 98.5 82 ILE A C 1
ATOM 654 O O . ILE A 1 82 ? 5.363 12.977 0.57 1 98.5 82 ILE A O 1
ATOM 658 N N . THR A 1 83 ? 6.863 12.75 2.094 1 98.69 83 THR A N 1
ATOM 659 C CA . THR A 1 83 ? 6.566 11.344 2.379 1 98.69 83 THR A CA 1
ATOM 660 C C . THR A 1 83 ? 6.348 11.133 3.875 1 98.69 83 THR A C 1
ATOM 662 O O . THR A 1 83 ? 7.184 11.531 4.691 1 98.69 83 THR A O 1
ATOM 665 N N . ILE A 1 84 ? 5.27 10.57 4.223 1 98.44 84 ILE A N 1
ATOM 666 C CA . ILE A 1 84 ? 4.984 10.188 5.602 1 98.44 84 ILE A CA 1
ATOM 667 C C . ILE A 1 84 ? 4.852 8.672 5.695 1 98.44 84 ILE A C 1
ATOM 669 O O . ILE A 1 84 ? 4.004 8.07 5.031 1 98.44 84 ILE A O 1
ATOM 673 N N . VAL A 1 85 ? 5.648 8.07 6.504 1 97.88 85 VAL A N 1
ATOM 674 C CA . VAL A 1 85 ? 5.555 6.641 6.777 1 97.88 85 VAL A CA 1
ATOM 675 C C . VAL A 1 85 ? 5.078 6.418 8.211 1 97.88 85 VAL A C 1
ATOM 677 O O . VAL A 1 85 ? 5.625 6.996 9.156 1 97.88 85 VAL A O 1
ATOM 680 N N . ASN A 1 86 ? 4.059 5.625 8.359 1 95.44 86 ASN A N 1
ATOM 681 C CA . ASN A 1 86 ? 3.559 5.352 9.703 1 95.44 86 ASN A CA 1
ATOM 682 C C . ASN A 1 86 ? 3.23 3.873 9.891 1 95.44 86 ASN A C 1
ATOM 684 O O . ASN A 1 86 ? 3.053 3.145 8.914 1 95.44 86 ASN A O 1
ATOM 688 N N . SER A 1 87 ? 3.158 3.424 11.148 1 90.62 87 SER A N 1
ATOM 689 C CA . SER A 1 87 ? 2.76 2.072 11.523 1 90.62 87 SER A CA 1
ATOM 690 C C . SER A 1 87 ? 1.643 2.094 12.562 1 90.62 87 SER A C 1
ATOM 692 O O . SER A 1 87 ? 1.722 1.405 13.578 1 90.62 87 SER A O 1
ATOM 694 N N . ILE A 1 88 ? 0.667 2.896 12.266 1 86.12 88 ILE A N 1
ATOM 695 C CA . ILE A 1 88 ? -0.475 3.041 13.164 1 86.12 88 ILE A CA 1
ATOM 696 C C . ILE A 1 88 ? -1.216 1.71 13.273 1 86.12 88 ILE A C 1
ATOM 698 O O . ILE A 1 88 ? -1.434 1.028 12.273 1 86.12 88 ILE A O 1
ATOM 702 N N . LEU A 1 89 ? -1.547 1.301 14.484 1 81.56 89 LEU A N 1
ATOM 703 C CA . LEU A 1 89 ? -2.35 0.1 14.688 1 81.56 89 LEU A CA 1
ATOM 704 C C . LEU A 1 89 ? -3.787 0.32 14.227 1 81.56 89 LEU A C 1
ATOM 706 O O . LEU A 1 89 ? -4.535 1.079 14.852 1 81.56 89 LEU A O 1
ATOM 710 N N . VAL A 1 90 ? -4.156 -0.339 13.219 1 85 90 VAL A N 1
ATOM 711 C CA . VAL A 1 90 ? -5.445 -0.107 12.57 1 85 90 VAL A CA 1
ATOM 712 C C . VAL A 1 90 ? -6.504 -1.014 13.188 1 85 90 VAL A C 1
ATOM 714 O O . VAL A 1 90 ? -7.699 -0.704 13.148 1 85 90 VAL A O 1
ATOM 717 N N . CYS A 1 91 ? -6.156 -2.059 13.875 1 80.44 91 CYS A N 1
ATOM 718 C CA . CYS A 1 91 ? -7.141 -3.068 14.25 1 80.44 91 CYS A CA 1
ATOM 719 C C . CYS A 1 91 ? -7.168 -3.27 15.758 1 80.44 91 CYS A C 1
ATOM 721 O O . CYS A 1 91 ? -8.188 -3.693 16.312 1 80.44 91 CYS A O 1
ATOM 723 N N . LEU A 1 92 ? -6.27 -3.189 16.516 1 70.44 92 LEU A N 1
ATOM 724 C CA . LEU A 1 92 ? -6.156 -3.812 17.828 1 70.44 92 LEU A CA 1
ATOM 725 C C . LEU A 1 92 ? -6.758 -2.918 18.906 1 70.44 92 LEU A C 1
ATOM 727 O O . LEU A 1 92 ? -7.418 -3.406 19.828 1 70.44 92 LEU A O 1
ATOM 731 N N . ASN A 1 93 ? -6.574 -1.757 18.938 1 75.62 93 ASN A N 1
ATOM 732 C CA . ASN A 1 93 ? -7.031 -0.798 19.938 1 75.62 93 ASN A CA 1
ATOM 733 C C . ASN A 1 93 ? -7.738 0.392 19.297 1 75.62 93 ASN A C 1
ATOM 735 O O . ASN A 1 93 ? -7.09 1.255 18.703 1 75.62 93 ASN A O 1
ATOM 739 N N . ARG A 1 94 ? -9.07 0.246 19.5 1 79.25 94 ARG A N 1
ATOM 740 C CA . ARG A 1 94 ? -9.898 1.258 18.859 1 79.25 94 ARG A CA 1
ATOM 741 C C . ARG A 1 94 ? -9.484 2.662 19.281 1 79.25 94 ARG A C 1
ATOM 743 O O . ARG A 1 94 ? -9.469 3.584 18.469 1 79.25 94 ARG A O 1
ATOM 750 N N . GLN A 1 95 ? -9.227 2.871 20.562 1 81.69 95 GLN A N 1
ATOM 751 C CA . GLN A 1 95 ? -8.852 4.188 21.062 1 81.69 95 GLN A CA 1
ATOM 752 C C . GLN A 1 95 ? -7.504 4.633 20.5 1 81.69 95 GLN A C 1
ATOM 754 O O . GLN A 1 95 ? -7.355 5.773 20.047 1 81.69 95 GLN A O 1
ATOM 759 N N . LYS A 1 96 ? -6.625 3.742 20.5 1 82.38 96 LYS A N 1
ATOM 760 C CA . LYS A 1 96 ? -5.301 4.059 19.984 1 82.38 96 LYS A CA 1
ATOM 761 C C . LYS A 1 96 ? -5.355 4.312 18.469 1 82.38 96 LYS A C 1
ATOM 763 O O . LYS A 1 96 ? -4.734 5.254 17.984 1 82.38 96 LYS A O 1
ATOM 768 N N . ARG A 1 97 ? -6.211 3.551 17.828 1 85.62 97 ARG A N 1
ATOM 769 C CA . ARG A 1 97 ? -6.406 3.721 16.391 1 85.62 97 ARG A CA 1
ATOM 770 C C . ARG A 1 97 ? -6.977 5.102 16.062 1 85.62 97 ARG A C 1
ATOM 772 O O . ARG A 1 97 ? -6.488 5.785 15.172 1 85.62 97 ARG A O 1
ATOM 779 N N . LYS A 1 98 ? -7.953 5.449 16.812 1 89.69 98 LYS A N 1
ATOM 780 C CA . LYS A 1 98 ? -8.609 6.734 16.578 1 89.69 98 LYS A CA 1
ATOM 781 C C . LYS A 1 98 ? -7.652 7.895 16.828 1 89.69 98 LYS A C 1
ATOM 783 O O . LYS A 1 98 ? -7.613 8.852 16.062 1 89.69 98 LYS A O 1
ATOM 788 N N . ARG A 1 99 ? -6.906 7.801 17.859 1 87.31 99 ARG A N 1
ATOM 789 C CA . ARG A 1 99 ? -5.961 8.859 18.203 1 87.31 99 ARG A CA 1
ATOM 790 C C . ARG A 1 99 ? -4.852 8.961 17.172 1 87.31 99 ARG A C 1
ATOM 792 O O . ARG A 1 99 ? -4.523 10.062 16.719 1 87.31 99 ARG A O 1
ATOM 799 N N . GLY A 1 100 ? -4.262 7.809 16.828 1 90.38 100 GLY A N 1
ATOM 800 C CA . GLY A 1 100 ? -3.23 7.801 15.797 1 90.38 100 GLY A CA 1
ATOM 801 C C . GLY A 1 100 ? -3.707 8.359 14.469 1 90.38 100 GLY A C 1
ATOM 802 O O . GLY A 1 100 ? -3.006 9.148 13.836 1 90.38 100 GLY A O 1
ATOM 803 N N . PHE A 1 101 ? -4.898 7.969 14.172 1 93.5 101 PHE A N 1
ATOM 804 C CA . PHE A 1 101 ? -5.504 8.453 12.938 1 93.5 101 PHE A CA 1
ATOM 805 C C . PHE A 1 101 ? -5.648 9.977 12.969 1 93.5 101 PHE A C 1
ATOM 807 O O . PHE A 1 101 ? -5.25 10.656 12.023 1 93.5 101 PHE A O 1
ATOM 814 N N . ARG A 1 102 ? -6.188 10.461 13.992 1 93.12 102 ARG A N 1
ATOM 815 C CA . ARG A 1 102 ? -6.41 11.891 14.125 1 93.12 102 ARG A CA 1
ATOM 816 C C . ARG A 1 102 ? -5.098 12.664 14.031 1 93.12 102 ARG A C 1
ATOM 818 O O . ARG A 1 102 ? -5.023 13.695 13.359 1 93.12 102 ARG A O 1
ATOM 825 N N . ARG A 1 103 ? -4.105 12.18 14.609 1 92.88 103 ARG A N 1
ATOM 826 C CA . ARG A 1 103 ? -2.822 12.875 14.641 1 92.88 103 ARG A CA 1
ATOM 827 C C . ARG A 1 103 ? -2.143 12.836 13.273 1 92.88 103 ARG A C 1
ATOM 829 O O . ARG A 1 103 ? -1.556 13.836 12.844 1 92.88 103 ARG A O 1
ATOM 836 N N . LEU A 1 104 ? -2.221 11.68 12.656 1 95.81 104 LEU A N 1
ATOM 837 C CA . LEU A 1 104 ? -1.725 11.578 11.289 1 95.81 104 LEU A CA 1
ATOM 838 C C . LEU A 1 104 ? -2.457 12.555 10.375 1 95.81 104 LEU A C 1
ATOM 840 O O . LEU A 1 104 ? -1.829 13.25 9.57 1 95.81 104 LEU A O 1
ATOM 844 N N . VAL A 1 105 ? -3.736 12.641 10.547 1 96.62 105 VAL A N 1
ATOM 845 C CA . VAL A 1 105 ? -4.555 13.508 9.703 1 96.62 105 VAL A CA 1
ATOM 846 C C . VAL A 1 105 ? -4.176 14.969 9.945 1 96.62 105 VAL A C 1
ATOM 848 O O . VAL A 1 105 ? -3.947 15.719 9 1 96.62 105 VAL A O 1
ATOM 851 N N . LYS A 1 106 ? -4.035 15.391 11.172 1 93.75 106 LYS A N 1
ATOM 852 C CA . LYS A 1 106 ? -3.719 16.781 11.5 1 93.75 106 LYS A CA 1
ATOM 853 C C . LYS A 1 106 ? -2.361 17.188 10.938 1 93.75 106 LYS A C 1
ATOM 855 O O . LYS A 1 106 ? -2.23 18.25 10.336 1 93.75 106 LYS A O 1
ATOM 860 N N . LEU A 1 107 ? -1.432 16.328 11.102 1 95.25 107 LEU A N 1
ATOM 861 C CA . LEU A 1 107 ? -0.099 16.625 10.586 1 95.25 107 LEU A CA 1
ATOM 862 C C . LEU A 1 107 ? -0.123 16.734 9.062 1 95.25 107 LEU A C 1
ATOM 864 O O . LEU A 1 107 ? 0.418 17.672 8.492 1 95.25 107 LEU A O 1
ATOM 868 N N . SER A 1 108 ? -0.706 15.75 8.453 1 97.06 108 SER A N 1
ATOM 869 C CA . SER A 1 108 ? -0.77 15.711 7 1 97.06 108 SER A CA 1
ATOM 870 C C . SER A 1 108 ? -1.497 16.922 6.441 1 97.06 108 SER A C 1
ATOM 872 O O . SER A 1 108 ? -1.063 17.516 5.449 1 97.06 108 SER A O 1
ATOM 874 N N . GLN A 1 109 ? -2.578 17.266 7.141 1 96.56 109 GLN A N 1
ATOM 875 C CA . GLN A 1 109 ? -3.346 18.422 6.672 1 96.56 109 GLN A CA 1
ATOM 876 C C . GLN A 1 109 ? -2.537 19.703 6.797 1 96.56 109 GLN A C 1
ATOM 878 O O . GLN A 1 109 ? -2.584 20.562 5.91 1 96.56 109 GLN A O 1
ATOM 883 N N . LEU A 1 110 ? -1.849 19.906 7.859 1 94.81 110 LEU A N 1
ATOM 884 C CA . LEU A 1 110 ? -0.973 21.062 8.031 1 94.81 110 LEU A CA 1
ATOM 885 C C . LEU A 1 110 ? -0 21.188 6.859 1 94.81 110 LEU A C 1
ATOM 887 O O . LEU A 1 110 ? 0.165 22.266 6.293 1 94.81 110 LEU A O 1
ATOM 891 N N . LEU A 1 111 ? 0.604 20.094 6.48 1 96.75 111 LEU A N 1
ATOM 892 C CA . LEU A 1 111 ? 1.595 20.078 5.41 1 96.75 111 LEU A CA 1
ATOM 893 C C . LEU A 1 111 ? 0.938 20.344 4.059 1 96.75 111 LEU A C 1
ATOM 895 O O . LEU A 1 111 ? 1.431 21.156 3.277 1 96.75 111 LEU A O 1
ATOM 899 N N . LEU A 1 112 ? -0.147 19.656 3.824 1 96.69 112 LEU A N 1
ATOM 900 C CA . LEU A 1 112 ? -0.854 19.781 2.553 1 96.69 112 LEU A CA 1
ATOM 901 C C . LEU A 1 112 ? -1.354 21.203 2.34 1 96.69 112 LEU A C 1
ATOM 903 O O . LEU A 1 112 ? -1.264 21.75 1.233 1 96.69 112 LEU A O 1
ATOM 907 N N . LYS A 1 113 ? -1.788 21.844 3.432 1 94.88 113 LYS A N 1
ATOM 908 C CA . LYS A 1 113 ? -2.363 23.172 3.34 1 94.88 113 LYS A CA 1
ATOM 909 C C . LYS A 1 113 ? -1.275 24.234 3.154 1 94.88 113 LYS A C 1
ATOM 911 O O . LYS A 1 113 ? -1.505 25.266 2.518 1 94.88 113 LYS A O 1
ATOM 916 N N . ASN A 1 114 ? -0.11 23.906 3.605 1 94.19 114 ASN A N 1
ATOM 917 C CA . ASN A 1 114 ? 0.877 24.984 3.697 1 94.19 114 ASN A CA 1
ATOM 918 C C . ASN A 1 114 ? 2.02 24.781 2.707 1 94.19 114 ASN A C 1
ATOM 920 O O . ASN A 1 114 ? 2.902 25.625 2.586 1 94.19 114 ASN A O 1
ATOM 924 N N . ALA A 1 115 ? 2.074 23.656 2.027 1 95.94 115 ALA A N 1
ATOM 925 C CA . ALA A 1 115 ? 3.033 23.438 0.948 1 95.94 115 ALA A CA 1
ATOM 926 C C . ALA A 1 115 ? 2.451 23.844 -0.399 1 95.94 115 ALA A C 1
ATOM 928 O O . ALA A 1 115 ? 1.882 23.031 -1.118 1 95.94 115 ALA A O 1
ATOM 929 N N . THR A 1 116 ? 2.713 25.016 -0.827 1 92.75 116 THR A N 1
ATOM 930 C CA . THR A 1 116 ? 1.984 25.625 -1.933 1 92.75 116 THR A CA 1
ATOM 931 C C . THR A 1 116 ? 2.535 25.141 -3.273 1 92.75 116 THR A C 1
ATOM 933 O O . THR A 1 116 ? 1.859 25.25 -4.301 1 92.75 116 THR A O 1
ATOM 936 N N . ILE A 1 117 ? 3.725 24.531 -3.367 1 96.38 117 ILE A N 1
ATOM 937 C CA . ILE A 1 117 ? 4.277 24.109 -4.645 1 96.38 117 ILE A CA 1
ATOM 938 C C . ILE A 1 117 ? 4.523 22.594 -4.621 1 96.38 117 ILE A C 1
ATOM 940 O O . ILE A 1 117 ? 5.426 22.094 -5.297 1 96.38 117 ILE A O 1
ATOM 944 N N . LEU A 1 118 ? 3.807 22 -3.738 1 97.62 118 LEU A N 1
ATOM 945 C CA . LEU A 1 118 ? 3.934 20.547 -3.566 1 97.62 118 LEU A CA 1
ATOM 946 C C . LEU A 1 118 ? 3.803 19.828 -4.902 1 97.62 118 LEU A C 1
ATOM 948 O O . LEU A 1 118 ? 2.922 20.156 -5.703 1 97.62 118 LEU A O 1
ATOM 952 N N . LYS A 1 119 ? 4.637 18.891 -5.117 1 98 119 LYS A N 1
ATOM 953 C CA . LYS A 1 119 ? 4.582 18.078 -6.32 1 98 119 LYS A CA 1
ATOM 954 C C . LYS A 1 119 ? 4.141 16.656 -5.992 1 98 119 LYS A C 1
ATOM 956 O O . LYS A 1 119 ? 3.459 16 -6.793 1 98 119 LYS A O 1
ATOM 961 N N . LYS A 1 120 ? 4.52 16.25 -4.844 1 98.31 120 LYS A N 1
ATOM 962 C CA . LYS A 1 120 ? 4.203 14.867 -4.473 1 98.31 120 LYS A CA 1
ATOM 963 C C . LYS A 1 120 ? 3.939 14.75 -2.975 1 98.31 120 LYS A C 1
ATOM 965 O O . LYS A 1 120 ? 4.711 15.258 -2.16 1 98.31 120 LYS A O 1
ATOM 970 N N . PHE A 1 121 ? 2.855 14.148 -2.633 1 98.44 121 PHE A N 1
ATOM 971 C CA . PHE A 1 121 ? 2.479 13.82 -1.263 1 98.44 121 PHE A CA 1
ATOM 972 C C . PHE A 1 121 ? 2.199 12.328 -1.119 1 98.44 121 PHE A C 1
ATOM 974 O O . PHE A 1 121 ? 1.221 11.82 -1.67 1 98.44 121 PHE A O 1
ATOM 981 N N . LEU A 1 122 ? 3.045 11.648 -0.368 1 98.56 122 LEU A N 1
ATOM 982 C CA . LEU A 1 122 ? 2.957 10.195 -0.216 1 98.56 122 LEU A CA 1
ATOM 983 C C . LEU A 1 122 ? 2.787 9.812 1.25 1 98.56 122 LEU A C 1
ATOM 985 O O . LEU A 1 122 ? 3.598 10.203 2.096 1 98.56 122 LEU A O 1
ATOM 989 N N . VAL A 1 123 ? 1.736 9.039 1.494 1 98.31 123 VAL A N 1
ATOM 990 C CA . VAL A 1 123 ? 1.563 8.43 2.809 1 98.31 123 VAL A CA 1
ATOM 991 C C . VAL A 1 123 ? 1.694 6.91 2.693 1 98.31 123 VAL A C 1
ATOM 993 O O . VAL A 1 123 ? 0.989 6.277 1.903 1 98.31 123 VAL A O 1
ATOM 996 N N . ILE A 1 124 ? 2.514 6.379 3.482 1 97.75 124 ILE A N 1
ATOM 997 C CA . ILE A 1 124 ? 2.693 4.934 3.561 1 97.75 124 ILE A CA 1
ATOM 998 C C . ILE A 1 124 ? 2.291 4.438 4.949 1 97.75 124 ILE A C 1
ATOM 1000 O O . ILE A 1 124 ? 2.896 4.82 5.949 1 97.75 124 ILE A O 1
ATOM 1004 N N . SER A 1 125 ? 1.314 3.645 4.977 1 95.5 125 SER A N 1
ATOM 1005 C CA . SER A 1 125 ? 0.912 3.006 6.223 1 95.5 125 SER A CA 1
ATOM 1006 C C . SER A 1 125 ? 1.241 1.517 6.215 1 95.5 125 SER A C 1
ATOM 1008 O O . SER A 1 125 ? 0.751 0.773 5.359 1 95.5 125 SER A O 1
ATOM 1010 N N . LYS A 1 126 ? 2.004 1.129 7.234 1 93 126 LYS A N 1
ATOM 1011 C CA . LYS A 1 126 ? 2.439 -0.262 7.332 1 93 126 LYS A CA 1
ATOM 1012 C C . LYS A 1 126 ? 1.977 -0.895 8.641 1 93 126 LYS A C 1
ATOM 1014 O O . LYS A 1 126 ? 2.078 -0.281 9.703 1 93 126 LYS A O 1
ATOM 1019 N N . SER A 1 127 ? 1.479 -2.113 8.539 1 88.62 127 SER A N 1
ATOM 1020 C CA . SER A 1 127 ? 1.125 -2.781 9.789 1 88.62 127 SER A CA 1
ATOM 1021 C C . SER A 1 127 ? 0.951 -4.281 9.578 1 88.62 127 SER A C 1
ATOM 1023 O O . SER A 1 127 ? 0.678 -4.73 8.461 1 88.62 127 SER A O 1
ATOM 1025 N N . ARG A 1 128 ? 1.027 -4.973 10.672 1 88.19 128 ARG A N 1
ATOM 1026 C CA . ARG A 1 128 ? 0.706 -6.395 10.695 1 88.19 128 ARG A CA 1
ATOM 1027 C C . ARG A 1 128 ? -0.803 -6.617 10.703 1 88.19 128 ARG A C 1
ATOM 1029 O O . ARG A 1 128 ? -1.539 -5.898 11.375 1 88.19 128 ARG A O 1
ATOM 1036 N N . MET A 1 129 ? -1.181 -7.535 9.914 1 86.44 129 MET A N 1
ATOM 1037 C CA . MET A 1 129 ? -2.594 -7.898 9.93 1 86.44 129 MET A CA 1
ATOM 1038 C C . MET A 1 129 ? -2.969 -8.562 11.25 1 86.44 129 MET A C 1
ATOM 1040 O O . MET A 1 129 ? -2.242 -9.422 11.75 1 86.44 129 MET A O 1
ATOM 1044 N N . CYS A 1 130 ? -4.008 -8.156 11.734 1 83.06 130 CYS A N 1
ATOM 1045 C CA . CYS A 1 130 ? -4.461 -8.711 13.008 1 83.06 130 CYS A CA 1
ATOM 1046 C C . CYS A 1 130 ? -4.977 -10.133 12.828 1 83.06 130 CYS A C 1
ATOM 1048 O O . CYS A 1 130 ? -5.574 -10.461 11.805 1 83.06 130 CYS A O 1
ATOM 1050 N N . LYS A 1 131 ? -4.816 -11.023 13.797 1 78.12 131 LYS A N 1
ATOM 1051 C CA . LYS A 1 131 ? -5.301 -12.398 13.758 1 78.12 131 LYS A CA 1
ATOM 1052 C C . LYS A 1 131 ? -6.68 -12.516 14.398 1 78.12 131 LYS A C 1
ATOM 1054 O O . LYS A 1 131 ? -7.336 -13.547 14.281 1 78.12 131 LYS A O 1
ATOM 1059 N N . LYS A 1 132 ? -7.07 -11.398 15.016 1 80.12 132 LYS A N 1
ATOM 1060 C CA . LYS A 1 132 ? -8.305 -11.43 15.789 1 80.12 132 LYS A CA 1
ATOM 1061 C C . LYS A 1 132 ? -9.492 -10.977 14.945 1 80.12 132 LYS A C 1
ATOM 1063 O O . LYS A 1 132 ? -10.625 -11.414 15.172 1 80.12 132 LYS A O 1
ATOM 1068 N N . CYS A 1 133 ? -9.242 -10.109 14.031 1 80 133 CYS A N 1
ATOM 1069 C CA . CYS A 1 133 ? -10.312 -9.531 13.219 1 80 133 CYS A CA 1
ATOM 1070 C C . CYS A 1 133 ? -10.789 -10.523 12.164 1 80 133 CYS A C 1
ATOM 1072 O O . CYS A 1 133 ? -9.977 -11.18 11.508 1 80 133 CYS A O 1
ATOM 1074 N N . LYS A 1 134 ? -12.172 -10.695 12.234 1 75.25 134 LYS A N 1
ATOM 1075 C CA . LYS A 1 134 ? -12.766 -11.328 11.062 1 75.25 134 LYS A CA 1
ATOM 1076 C C . LYS A 1 134 ? -12.695 -10.406 9.844 1 75.25 134 LYS A C 1
ATOM 1078 O O . LYS A 1 134 ? -13.086 -9.242 9.922 1 75.25 134 LYS A O 1
ATOM 1083 N N . LYS A 1 135 ? -11.992 -10.609 8.797 1 83.38 135 LYS A N 1
ATOM 1084 C CA . LYS A 1 135 ? -11.859 -9.82 7.57 1 83.38 135 LYS A CA 1
ATOM 1085 C C . LYS A 1 135 ? -11.148 -8.5 7.84 1 83.38 135 LYS A C 1
ATOM 1087 O O . LYS A 1 135 ? -11.633 -7.438 7.445 1 83.38 135 LYS A O 1
ATOM 1092 N N . CYS A 1 136 ? -10.102 -8.398 8.484 1 87.12 136 CYS A N 1
ATOM 1093 C CA . CYS A 1 136 ? -9.305 -7.266 8.945 1 87.12 136 CYS A CA 1
ATOM 1094 C C . CYS A 1 136 ? -9.07 -6.27 7.812 1 87.12 136 CYS A C 1
ATOM 1096 O O . CYS A 1 136 ? -9.25 -5.062 7.996 1 87.12 136 CYS A O 1
ATOM 1098 N N . LEU A 1 137 ? -8.82 -6.781 6.684 1 88.62 137 LEU A N 1
ATOM 1099 C CA . LEU A 1 137 ? -8.531 -5.91 5.547 1 88.62 137 LEU A CA 1
ATOM 1100 C C . LEU A 1 137 ? -9.734 -5.047 5.199 1 88.62 137 LEU A C 1
ATOM 1102 O O . LEU A 1 137 ? -9.602 -3.838 4.996 1 88.62 137 LEU A O 1
ATOM 1106 N N . THR A 1 138 ? -10.844 -5.602 5.246 1 85.56 138 THR A N 1
ATOM 1107 C CA . THR A 1 138 ? -12.062 -4.898 4.867 1 85.56 138 THR A CA 1
ATOM 1108 C C . THR A 1 138 ? -12.555 -4.012 6.008 1 85.56 138 THR A C 1
ATOM 1110 O O . THR A 1 138 ? -12.867 -2.838 5.801 1 85.56 138 THR A O 1
ATOM 1113 N N . ASN A 1 139 ? -12.508 -4.539 7.156 1 84.31 139 ASN A N 1
ATOM 1114 C CA . ASN A 1 139 ? -13.188 -3.869 8.266 1 84.31 139 ASN A CA 1
ATOM 1115 C C . ASN A 1 139 ? -12.289 -2.824 8.922 1 84.31 139 ASN A C 1
ATOM 1117 O O . ASN A 1 139 ? -12.773 -1.815 9.438 1 84.31 139 ASN A O 1
ATOM 1121 N N . CYS A 1 140 ? -11.047 -3.043 8.867 1 89.19 140 CYS A N 1
ATOM 1122 C CA . CYS A 1 140 ? -10.141 -2.145 9.578 1 89.19 140 CYS A CA 1
ATOM 1123 C C . CYS A 1 140 ? -9.336 -1.299 8.594 1 89.19 140 CYS A C 1
ATOM 1125 O O . CYS A 1 140 ? -9.461 -0.073 8.578 1 89.19 140 CYS A O 1
ATOM 1127 N N . TRP A 1 141 ? -8.805 -1.946 7.703 1 90.06 141 TRP A N 1
ATOM 1128 C CA . TRP A 1 141 ? -7.84 -1.265 6.848 1 90.06 141 TRP A CA 1
ATOM 1129 C C . TRP A 1 141 ? -8.547 -0.43 5.785 1 90.06 141 TRP A C 1
ATOM 1131 O O . TRP A 1 141 ? -8.141 0.695 5.496 1 90.06 141 TRP A O 1
ATOM 1141 N N . CYS A 1 142 ? -9.539 -0.957 5.277 1 89.44 142 CYS A N 1
ATOM 1142 C CA . CYS A 1 142 ? -10.266 -0.221 4.246 1 89.44 142 CYS A CA 1
ATOM 1143 C C . CYS A 1 142 ? -10.859 1.066 4.809 1 89.44 142 CYS A C 1
ATOM 1145 O O . CYS A 1 142 ? -10.773 2.119 4.176 1 89.44 142 CYS A O 1
ATOM 1147 N N . ASN A 1 143 ? -11.375 0.974 5.945 1 89.06 143 ASN A N 1
ATOM 1148 C CA . ASN A 1 143 ? -11.93 2.164 6.586 1 89.06 143 ASN A CA 1
ATOM 1149 C C . ASN A 1 143 ? -10.836 3.182 6.91 1 89.06 143 ASN A C 1
ATOM 1151 O O . ASN A 1 143 ? -11.031 4.383 6.719 1 89.06 143 ASN A O 1
ATOM 1155 N N . PHE A 1 144 ? -9.82 2.678 7.359 1 92.25 144 PHE A N 1
ATOM 1156 C CA . PHE A 1 144 ? -8.688 3.529 7.695 1 92.25 144 PHE A CA 1
ATOM 1157 C C . PHE A 1 144 ? -8.188 4.277 6.465 1 92.25 144 PHE A C 1
ATOM 1159 O O . PHE A 1 144 ? -8.07 5.504 6.484 1 92.25 144 PHE A O 1
ATOM 1166 N N . PHE A 1 145 ? -8.047 3.615 5.473 1 92.44 145 PHE A N 1
ATOM 1167 C CA . PHE A 1 145 ? -7.469 4.148 4.246 1 92.44 145 PHE A CA 1
ATOM 1168 C C . PHE A 1 145 ? -8.445 5.098 3.557 1 92.44 145 PHE A C 1
ATOM 1170 O O . PHE A 1 145 ? -8.047 6.16 3.078 1 92.44 145 PHE A O 1
ATOM 1177 N N . SER A 1 146 ? -9.641 4.668 3.461 1 92.44 146 SER A N 1
ATOM 1178 C CA . SER A 1 146 ? -10.656 5.527 2.873 1 92.44 146 SER A CA 1
ATOM 1179 C C . SER A 1 146 ? -10.812 6.82 3.668 1 92.44 146 SER A C 1
ATOM 1181 O O . SER A 1 146 ? -10.992 7.895 3.086 1 92.44 146 SER A O 1
ATOM 1183 N N . GLY A 1 147 ? -10.734 6.703 4.961 1 94.19 147 GLY A N 1
ATOM 1184 C CA . GLY A 1 147 ? -10.805 7.875 5.82 1 94.19 147 GLY A CA 1
ATOM 1185 C C . GLY A 1 147 ? -9.672 8.859 5.578 1 94.19 147 GLY A C 1
ATOM 1186 O O . GLY A 1 147 ? -9.891 10.07 5.551 1 94.19 147 GLY A O 1
ATOM 1187 N N . LEU A 1 148 ? -8.484 8.297 5.387 1 95.69 148 LEU A N 1
ATOM 1188 C CA . LEU A 1 148 ? -7.344 9.156 5.105 1 95.69 148 LEU A CA 1
ATOM 1189 C C . LEU A 1 148 ? -7.555 9.945 3.814 1 95.69 148 LEU A C 1
ATOM 1191 O O . LEU A 1 148 ? -7.367 11.164 3.785 1 95.69 148 LEU A O 1
ATOM 1195 N N . PHE A 1 149 ? -7.977 9.242 2.877 1 95.12 149 PHE A N 1
ATOM 1196 C CA . PHE A 1 149 ? -8.195 9.898 1.591 1 95.12 149 PHE A CA 1
ATOM 1197 C C . PHE A 1 149 ? -9.219 11.016 1.719 1 95.12 149 PHE A C 1
ATOM 1199 O O . PHE A 1 149 ? -8.992 12.125 1.231 1 95.12 149 PHE A O 1
ATOM 1206 N N . ASP A 1 150 ? -10.305 10.688 2.35 1 94.31 150 ASP A N 1
ATOM 1207 C CA . ASP A 1 150 ? -11.414 11.641 2.457 1 94.31 150 ASP A CA 1
ATOM 1208 C C . ASP A 1 150 ? -10.977 12.914 3.178 1 94.31 150 ASP A C 1
ATOM 1210 O O . ASP A 1 150 ? -11.453 14.008 2.855 1 94.31 150 ASP A O 1
ATOM 1214 N N . LYS A 1 151 ? -10.102 12.773 4.059 1 96 151 LYS A N 1
ATOM 1215 C CA . LYS A 1 151 ? -9.703 13.922 4.867 1 96 151 LYS A CA 1
ATOM 1216 C C . LYS A 1 151 ? -8.531 14.656 4.23 1 96 151 LYS A C 1
ATOM 1218 O O . LYS A 1 151 ? -8.438 15.883 4.324 1 96 151 LYS A O 1
ATOM 1223 N N . LEU A 1 152 ? -7.68 13.922 3.531 1 97.31 152 LEU A N 1
ATOM 1224 C CA . LEU A 1 152 ? -6.414 14.523 3.117 1 97.31 152 LEU A CA 1
ATOM 1225 C C . LEU A 1 152 ? -6.512 15.078 1.702 1 97.31 152 LEU A C 1
ATOM 1227 O O . LEU A 1 152 ? -6.023 16.172 1.427 1 97.31 152 LEU A O 1
ATOM 1231 N N . TYR A 1 153 ? -7.145 14.414 0.911 1 95.19 153 TYR A N 1
ATOM 1232 C CA . TYR A 1 153 ? -7.145 14.789 -0.498 1 95.19 153 TYR A CA 1
ATOM 1233 C C . TYR A 1 153 ? -7.715 16.188 -0.688 1 95.19 153 TYR A C 1
ATOM 1235 O O . TYR A 1 153 ? -7.156 17 -1.431 1 95.19 153 TYR A O 1
ATOM 1243 N N . PRO A 1 154 ? -8.789 16.531 -0.014 1 94.75 154 PRO A N 1
ATOM 1244 C CA . PRO A 1 154 ? -9.359 17.875 -0.201 1 94.75 154 PRO A CA 1
ATOM 1245 C C . PRO A 1 154 ? -8.508 18.969 0.439 1 94.75 154 PRO A C 1
ATOM 1247 O O . PRO A 1 154 ? -8.727 20.156 0.181 1 94.75 154 PRO A O 1
ATOM 1250 N N . SER A 1 155 ? -7.512 18.672 1.199 1 94.69 155 SER A N 1
ATOM 1251 C CA . SER A 1 155 ? -6.766 19.641 1.995 1 94.69 155 SER A CA 1
ATOM 1252 C C . SER A 1 155 ? -5.555 20.172 1.233 1 94.69 155 SER A C 1
ATOM 1254 O O . SER A 1 155 ? -4.812 21.016 1.744 1 94.69 155 SER A O 1
ATOM 1256 N N . ARG A 1 156 ? -5.387 19.812 0.017 1 94.06 156 ARG A N 1
ATOM 1257 C CA . ARG A 1 156 ? -4.199 20.188 -0.744 1 94.06 156 ARG A CA 1
ATOM 1258 C C . ARG A 1 156 ? -4.273 21.641 -1.2 1 94.06 156 ARG A C 1
ATOM 1260 O O . ARG A 1 156 ? -5.285 22.062 -1.761 1 94.06 156 ARG A O 1
ATOM 1267 N N . SER A 1 157 ? -3.309 22.297 -0.954 1 91.75 157 SER A N 1
ATOM 1268 C CA . SER A 1 157 ? -3.17 23.641 -1.515 1 91.75 157 SER A CA 1
ATOM 1269 C C . SER A 1 157 ? -2.676 23.578 -2.955 1 91.75 157 SER A C 1
ATOM 1271 O O . SER A 1 157 ? -3.143 24.344 -3.807 1 91.75 157 SER A O 1
ATOM 1273 N N . SER A 1 158 ? -1.754 22.625 -3.215 1 92.88 158 SER A N 1
ATOM 1274 C CA . SER A 1 158 ? -1.298 22.391 -4.578 1 92.88 158 SER A CA 1
ATOM 1275 C C . SER A 1 158 ? -2.168 21.359 -5.281 1 92.88 158 SER A C 1
ATOM 1277 O O . SER A 1 158 ? -2.053 20.156 -5.016 1 92.88 158 SER A O 1
ATOM 1279 N N . THR A 1 159 ? -2.979 21.734 -6.223 1 90.12 159 THR A N 1
ATOM 1280 C CA . THR A 1 159 ? -3.943 20.844 -6.855 1 90.12 159 THR A CA 1
ATOM 1281 C C . THR A 1 159 ? -3.258 19.953 -7.887 1 90.12 159 THR A C 1
ATOM 1283 O O . THR A 1 159 ? -3.83 18.953 -8.32 1 90.12 159 THR A O 1
ATOM 1286 N N . ASN A 1 160 ? -2.02 20.281 -8.195 1 91.12 160 ASN A N 1
ATOM 1287 C CA . ASN A 1 160 ? -1.312 19.516 -9.211 1 91.12 160 A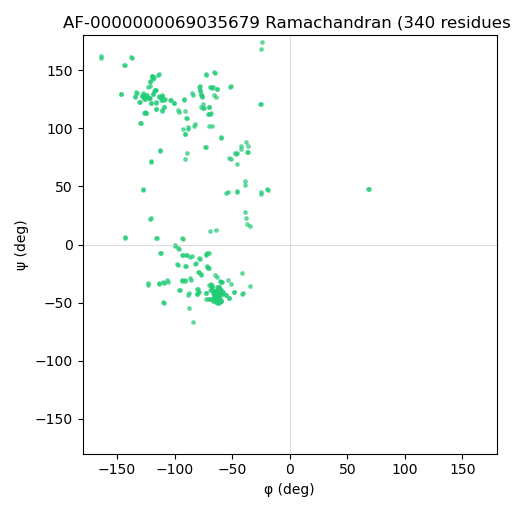SN A CA 1
ATOM 1288 C C . ASN A 1 160 ? -0.418 18.453 -8.578 1 91.12 160 ASN A C 1
ATOM 1290 O O . ASN A 1 160 ? 0.213 17.656 -9.281 1 91.12 160 ASN A O 1
ATOM 1294 N N . ALA A 1 161 ? -0.438 18.516 -7.305 1 95.69 161 ALA A N 1
ATOM 1295 C CA . ALA A 1 161 ? 0.429 17.547 -6.621 1 95.69 161 ALA A CA 1
ATOM 1296 C C . ALA A 1 161 ? -0.092 16.125 -6.777 1 95.69 161 ALA A C 1
ATOM 1298 O O . ALA A 1 161 ? -1.301 15.891 -6.723 1 95.69 161 ALA A O 1
ATOM 1299 N N . LYS A 1 162 ? 0.812 15.273 -7.062 1 96.75 162 LYS A N 1
ATOM 1300 C CA . LYS A 1 162 ? 0.473 13.852 -7.027 1 96.75 162 LYS A CA 1
ATOM 1301 C C . LYS A 1 162 ? 0.248 13.375 -5.594 1 96.75 162 LYS A C 1
ATOM 1303 O O . LYS A 1 162 ? 1.135 13.5 -4.746 1 96.75 162 LYS A O 1
ATOM 1308 N N . PHE A 1 163 ? -0.987 12.93 -5.375 1 96.94 163 PHE A N 1
ATOM 1309 C CA . PHE A 1 163 ? -1.374 12.406 -4.07 1 96.94 163 PHE A CA 1
ATOM 1310 C C . PHE A 1 163 ? -1.362 10.883 -4.07 1 96.94 163 PHE A C 1
ATOM 1312 O O . PHE A 1 163 ? -2.076 10.25 -4.855 1 96.94 163 PHE A O 1
ATOM 1319 N N . ILE A 1 164 ? -0.567 10.242 -3.182 1 97.56 164 ILE A N 1
ATOM 1320 C CA . ILE A 1 164 ? -0.397 8.797 -3.193 1 97.56 164 ILE A CA 1
ATOM 1321 C C . ILE A 1 164 ? -0.655 8.234 -1.796 1 97.56 164 ILE A C 1
ATOM 1323 O O . ILE A 1 164 ? -0.102 8.727 -0.81 1 97.56 164 ILE A O 1
ATOM 1327 N N . LEU A 1 165 ? -1.482 7.305 -1.744 1 96.75 165 LEU A N 1
ATOM 1328 C CA . LEU A 1 165 ? -1.669 6.508 -0.538 1 96.75 165 LEU A CA 1
ATOM 1329 C C . LEU A 1 165 ? -1.177 5.082 -0.749 1 96.75 165 LEU A C 1
ATOM 1331 O O . LEU A 1 165 ? -1.536 4.434 -1.735 1 96.75 165 LEU A O 1
ATOM 1335 N N . GLN A 1 166 ? -0.365 4.711 0.123 1 96.56 166 GLN A N 1
ATOM 1336 C CA . GLN A 1 166 ? 0.163 3.352 0.06 1 96.56 166 GLN A CA 1
ATOM 1337 C C . GLN A 1 166 ? -0.097 2.598 1.36 1 96.56 166 GLN A C 1
ATOM 1339 O O . GLN A 1 166 ? 0.2 3.1 2.445 1 96.56 166 GLN A O 1
ATOM 1344 N N . VAL A 1 167 ? -0.646 1.452 1.205 1 94.44 167 VAL A N 1
ATOM 1345 C CA . VAL A 1 167 ? -0.874 0.576 2.35 1 94.44 167 VAL A CA 1
ATOM 1346 C C . VAL A 1 167 ? -0.079 -0.716 2.178 1 94.44 167 VAL A C 1
ATOM 1348 O O . VAL A 1 167 ? -0.073 -1.311 1.097 1 94.44 167 VAL A O 1
ATOM 1351 N N . GLN A 1 168 ? 0.573 -1.04 3.195 1 94.5 168 GLN A N 1
ATOM 1352 C CA . GLN A 1 168 ? 1.298 -2.307 3.223 1 94.5 168 GLN A CA 1
ATOM 1353 C C . GLN A 1 168 ? 0.897 -3.143 4.434 1 94.5 168 GLN A C 1
ATOM 1355 O O . GLN A 1 168 ? 1.165 -2.762 5.574 1 94.5 168 GLN A O 1
ATOM 1360 N N . VAL A 1 169 ? 0.271 -4.242 4.156 1 93.31 169 VAL A N 1
ATOM 1361 C CA . VAL A 1 169 ? -0.111 -5.148 5.234 1 93.31 169 VAL A CA 1
ATOM 1362 C C . VAL A 1 169 ? 0.661 -6.457 5.109 1 93.31 169 VAL A C 1
ATOM 1364 O O . VAL A 1 169 ? 0.985 -6.891 3.998 1 93.31 169 VAL A O 1
ATOM 1367 N N . PHE A 1 170 ? 0.972 -7.031 6.297 1 93.31 170 PHE A N 1
ATOM 1368 C CA . PHE A 1 170 ? 1.722 -8.281 6.207 1 93.31 170 PHE A CA 1
ATOM 1369 C C . PHE A 1 170 ? 1.284 -9.258 7.293 1 93.31 170 PHE A C 1
ATOM 1371 O O . PHE A 1 170 ? 0.676 -8.852 8.289 1 93.31 170 PHE A O 1
ATOM 1378 N N . ARG A 1 171 ? 1.508 -10.5 6.93 1 90 171 ARG A N 1
ATOM 1379 C CA . ARG A 1 171 ? 1.242 -11.602 7.844 1 90 171 ARG A CA 1
ATOM 1380 C C . ARG A 1 171 ? 2.398 -12.594 7.852 1 90 171 ARG A C 1
ATOM 1382 O O . ARG A 1 171 ? 2.916 -12.961 6.797 1 90 171 ARG A O 1
ATOM 1389 N N . ASP A 1 172 ? 2.877 -12.859 9.086 1 84.69 172 ASP A N 1
ATOM 1390 C CA . ASP A 1 172 ? 3.91 -13.875 9.266 1 84.69 172 ASP A CA 1
ATOM 1391 C C . ASP A 1 172 ? 3.328 -15.156 9.859 1 84.69 172 ASP A C 1
ATOM 1393 O O . ASP A 1 172 ? 2.311 -15.109 10.555 1 84.69 172 ASP A O 1
ATOM 1397 N N . MET B 1 1 ? 1.229 -27.312 -29.234 1 19.69 1 MET B N 1
ATOM 1398 C CA . MET B 1 1 ? 1.952 -27.594 -28 1 19.69 1 MET B CA 1
ATOM 1399 C C . MET B 1 1 ? 3.193 -26.719 -27.875 1 19.69 1 MET B C 1
ATOM 1401 O O . MET B 1 1 ? 4.066 -26.734 -28.75 1 19.69 1 MET B O 1
ATOM 1405 N N . LEU B 1 2 ? 3.217 -25.547 -27.609 1 27.92 2 LEU B N 1
ATOM 1406 C CA . LEU B 1 2 ? 4.465 -24.781 -27.531 1 27.92 2 LEU B CA 1
ATOM 1407 C C . LEU B 1 2 ? 5.477 -25.484 -26.641 1 27.92 2 LEU B C 1
ATOM 1409 O O . LEU B 1 2 ? 5.254 -25.609 -25.422 1 27.92 2 LEU B O 1
ATOM 1413 N N . GLN B 1 3 ? 6.055 -26.531 -27.078 1 29.47 3 GLN B N 1
ATOM 1414 C CA . GLN B 1 3 ? 7.191 -27.312 -26.578 1 29.47 3 GLN B CA 1
ATOM 1415 C C . GLN B 1 3 ? 8.352 -26.406 -26.203 1 29.47 3 GLN B C 1
ATOM 1417 O O . GLN B 1 3 ? 8.812 -25.594 -27.016 1 29.47 3 GLN B O 1
ATOM 1422 N N . PHE B 1 4 ? 8.352 -25.719 -25 1 35.31 4 PHE B N 1
ATOM 1423 C CA . PHE B 1 4 ? 9.68 -25.344 -24.516 1 35.31 4 PHE B CA 1
ATOM 1424 C C . PHE B 1 4 ? 10.68 -26.453 -24.781 1 35.31 4 PHE B C 1
ATOM 1426 O O . PHE B 1 4 ? 10.703 -27.453 -24.062 1 35.31 4 PHE B O 1
ATOM 1433 N N . ASN B 1 5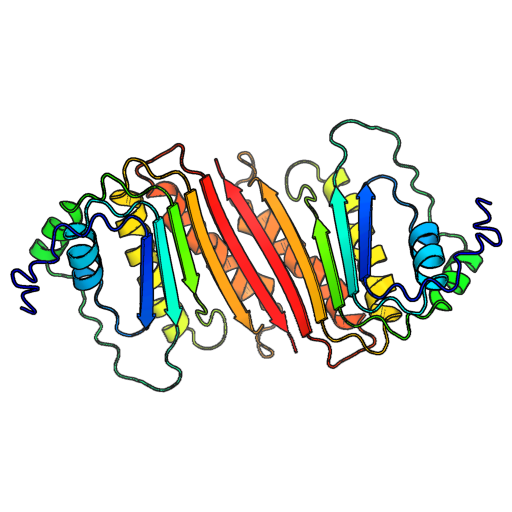 ? 10.953 -27 -25.859 1 33.16 5 ASN B N 1
ATOM 1434 C CA . ASN B 1 5 ? 12.141 -27.797 -26.109 1 33.16 5 ASN B CA 1
ATOM 1435 C C . ASN B 1 5 ? 13.289 -27.422 -25.172 1 33.16 5 ASN B C 1
ATOM 1437 O O . ASN B 1 5 ? 13.258 -26.359 -24.547 1 33.16 5 ASN B O 1
ATOM 1441 N N . GLY B 1 6 ? 14.469 -28.297 -25.109 1 35.62 6 GLY B N 1
ATOM 1442 C CA . GLY B 1 6 ? 15.766 -28.234 -24.453 1 35.62 6 GLY B CA 1
ATOM 1443 C C . GLY B 1 6 ? 16.328 -26.828 -24.375 1 35.62 6 GLY B C 1
ATOM 1444 O O . GLY B 1 6 ? 17.188 -26.453 -25.188 1 35.62 6 GLY B O 1
ATOM 1445 N N . LEU B 1 7 ? 15.555 -25.828 -24.578 1 39.19 7 LEU B N 1
ATOM 1446 C CA . LEU B 1 7 ? 16.453 -24.688 -24.422 1 39.19 7 LEU B CA 1
ATOM 1447 C C . LEU B 1 7 ? 17.484 -24.938 -23.328 1 39.19 7 LEU B C 1
ATOM 1449 O O . LEU B 1 7 ? 17.125 -25.234 -22.188 1 39.19 7 LEU B O 1
ATOM 1453 N N . LEU B 1 8 ? 18.5 -25.672 -23.641 1 39.66 8 LEU B N 1
ATOM 1454 C CA . LEU B 1 8 ? 19.719 -25.797 -22.859 1 39.66 8 LEU B CA 1
ATOM 1455 C C . LEU B 1 8 ? 19.938 -24.562 -21.984 1 39.66 8 LEU B C 1
ATOM 1457 O O . LEU B 1 8 ? 20.375 -23.516 -22.469 1 39.66 8 LEU B O 1
ATOM 1461 N N . VAL B 1 9 ? 18.922 -24.078 -21.312 1 47.34 9 VAL B N 1
ATOM 1462 C CA . VAL B 1 9 ? 19.406 -23.062 -20.391 1 47.34 9 VAL B CA 1
ATOM 1463 C C . VAL B 1 9 ? 20.703 -23.531 -19.734 1 47.34 9 VAL B C 1
ATOM 1465 O O . VAL B 1 9 ? 20.734 -24.562 -19.062 1 47.34 9 VAL B O 1
ATOM 1468 N N . PRO B 1 10 ? 21.75 -23.359 -20.312 1 46.69 10 PRO B N 1
ATOM 1469 C CA . PRO B 1 10 ? 22.969 -23.672 -19.562 1 46.69 10 PRO B CA 1
ATOM 1470 C C . PRO B 1 10 ? 22.766 -23.547 -18.047 1 46.69 10 PRO B C 1
ATOM 1472 O O . PRO B 1 10 ? 21.875 -22.828 -17.594 1 46.69 10 PRO B O 1
ATOM 1475 N N . GLU B 1 11 ? 22.984 -24.625 -17.25 1 53.56 11 GLU B N 1
ATOM 1476 C CA . GLU B 1 11 ? 23.031 -24.562 -15.797 1 53.56 11 GLU B CA 1
ATOM 1477 C C . GLU B 1 11 ? 23.266 -23.125 -15.32 1 53.56 11 GLU B C 1
ATOM 1479 O O . GLU B 1 11 ? 24.406 -22.734 -15.078 1 53.56 11 GLU B O 1
ATOM 1484 N N . LEU B 1 12 ? 22.5 -22.266 -15.922 1 59.25 12 LEU B N 1
ATOM 1485 C CA . LEU B 1 12 ? 22.766 -20.906 -15.461 1 59.25 12 LEU B CA 1
ATOM 1486 C C . LEU B 1 12 ? 22.531 -20.781 -13.961 1 59.25 12 LEU B C 1
ATOM 1488 O O . LEU B 1 12 ? 21.5 -21.266 -13.453 1 59.25 12 LEU B O 1
ATOM 1492 N N . LYS B 1 13 ? 23.453 -20.953 -13.133 1 77.94 13 LYS B N 1
ATOM 1493 C CA . LYS B 1 13 ? 23.453 -20.688 -11.695 1 77.94 13 LYS B CA 1
ATOM 1494 C C . LYS B 1 13 ? 22.844 -19.328 -11.383 1 77.94 13 LYS B C 1
ATOM 1496 O O . LYS B 1 13 ? 23.453 -18.516 -10.688 1 77.94 13 LYS B O 1
ATOM 1501 N N . CYS B 1 14 ? 21.609 -19.125 -12.141 1 84.19 14 CYS B N 1
ATOM 1502 C CA . CYS B 1 14 ? 20.938 -17.844 -11.969 1 84.19 14 CYS B CA 1
ATOM 1503 C C . CYS B 1 14 ? 20.219 -17.781 -10.633 1 84.19 14 CYS B C 1
ATOM 1505 O O . CYS B 1 14 ? 19.344 -18.609 -10.359 1 84.19 14 CYS B O 1
ATOM 1507 N N . LYS B 1 15 ? 20.562 -16.891 -9.867 1 93.56 15 LYS B N 1
ATOM 1508 C CA . LYS B 1 15 ? 19.938 -16.766 -8.547 1 93.56 15 LYS B CA 1
ATOM 1509 C C . LYS B 1 15 ? 18.844 -15.711 -8.555 1 93.56 15 LYS B C 1
ATOM 1511 O O . LYS B 1 15 ? 17.984 -15.695 -7.676 1 93.56 15 LYS B O 1
ATOM 1516 N N . TYR B 1 16 ? 18.891 -14.875 -9.609 1 94.69 16 TYR B N 1
ATOM 1517 C CA . TYR B 1 16 ? 17.938 -13.781 -9.727 1 94.69 16 TYR B CA 1
ATOM 1518 C C . TYR B 1 16 ? 17.25 -13.797 -11.086 1 94.69 16 TYR B C 1
ATOM 1520 O O . TYR B 1 16 ? 17.922 -13.961 -12.117 1 94.69 16 TYR B O 1
ATOM 1528 N N . LEU B 1 17 ? 15.859 -13.703 -11.094 1 94.5 17 LEU B N 1
ATOM 1529 C CA . LEU B 1 17 ? 15.094 -13.648 -12.336 1 94.5 17 LEU B CA 1
ATOM 1530 C C . LEU B 1 17 ? 14.047 -12.555 -12.281 1 94.5 17 LEU B C 1
ATOM 1532 O O . LEU B 1 17 ? 13.359 -12.391 -11.266 1 94.5 17 LEU B O 1
ATOM 1536 N N . SER B 1 18 ? 13.961 -11.734 -13.266 1 95.88 18 SER B N 1
ATOM 1537 C CA . SER B 1 18 ? 12.875 -10.773 -13.445 1 95.88 18 SER B CA 1
ATOM 1538 C C . SER B 1 18 ? 12.086 -11.055 -14.719 1 95.88 18 SER B C 1
ATOM 1540 O O . SER B 1 18 ? 12.672 -11.273 -15.781 1 95.88 18 SER B O 1
ATOM 1542 N N . LEU B 1 19 ? 10.734 -11.055 -14.602 1 95.25 19 LEU B N 1
ATOM 1543 C CA . LEU B 1 19 ? 9.844 -11.289 -15.734 1 95.25 19 LEU B CA 1
ATOM 1544 C C . LEU B 1 19 ? 8.906 -10.102 -15.938 1 95.25 19 LEU B C 1
ATOM 1546 O O . LEU B 1 19 ? 8.422 -9.508 -14.969 1 95.25 19 LEU B O 1
ATOM 1550 N N . GLU B 1 20 ? 8.672 -9.75 -17.141 1 93.19 20 GLU B N 1
ATOM 1551 C CA . GLU B 1 20 ? 7.613 -8.82 -17.531 1 93.19 20 GLU B CA 1
ATOM 1552 C C . GLU B 1 20 ? 6.492 -9.547 -18.266 1 93.19 20 GLU B C 1
ATOM 1554 O O . GLU B 1 20 ? 6.723 -10.172 -19.297 1 93.19 20 GLU B O 1
ATOM 1559 N N . LEU B 1 21 ? 5.336 -9.5 -17.688 1 92.31 21 LEU B N 1
ATOM 1560 C CA . LEU B 1 21 ? 4.191 -10.219 -18.234 1 92.31 21 LEU B CA 1
ATOM 1561 C C . LEU B 1 21 ? 3.059 -9.266 -18.594 1 92.31 21 LEU B C 1
ATOM 1563 O O . LEU B 1 21 ? 2.848 -8.266 -17.891 1 92.31 21 LEU B O 1
ATOM 1567 N N . CYS B 1 22 ? 2.363 -9.578 -19.641 1 90.06 22 CYS B N 1
ATOM 1568 C CA . CYS B 1 22 ? 1.11 -8.898 -19.953 1 90.06 22 CYS B CA 1
ATOM 1569 C C . CYS B 1 22 ? -0.076 -9.648 -19.344 1 90.06 22 CYS B C 1
ATOM 1571 O O . CYS B 1 22 ? -0.279 -10.828 -19.641 1 90.06 22 CYS B O 1
ATOM 1573 N N . ILE B 1 23 ? -0.822 -8.984 -18.609 1 87.75 23 ILE B N 1
ATOM 1574 C CA . ILE B 1 23 ? -1.891 -9.617 -17.828 1 87.75 23 ILE B CA 1
ATOM 1575 C C . ILE B 1 23 ? -2.871 -10.305 -18.781 1 87.75 23 ILE B C 1
ATOM 1577 O O . ILE B 1 23 ? -3.383 -11.383 -18.469 1 87.75 23 ILE B O 1
ATOM 1581 N N . GLU B 1 24 ? -3.02 -9.773 -19.922 1 84.19 24 GLU B N 1
ATOM 1582 C CA . GLU B 1 24 ? -4.055 -10.25 -20.844 1 84.19 24 GLU B CA 1
ATOM 1583 C C . GLU B 1 24 ? -3.615 -11.523 -21.562 1 84.19 24 GLU B C 1
ATOM 1585 O O . GLU B 1 24 ? -4.449 -12.32 -21.984 1 84.19 24 GLU B O 1
ATOM 1590 N N . ASN B 1 25 ? -2.354 -11.734 -21.656 1 85.25 25 ASN B N 1
ATOM 1591 C CA . ASN B 1 25 ? -2.055 -12.812 -22.609 1 85.25 25 ASN B CA 1
ATOM 1592 C C . ASN B 1 25 ? -0.878 -13.656 -22.125 1 85.25 25 ASN B C 1
ATOM 1594 O O . ASN B 1 25 ? -0.4 -14.523 -22.859 1 85.25 25 ASN B O 1
ATOM 1598 N N . PHE B 1 26 ? -0.368 -13.438 -20.938 1 86.5 26 PHE B N 1
ATOM 1599 C CA . PHE B 1 26 ? 0.724 -14.328 -20.562 1 86.5 26 PHE B CA 1
ATOM 1600 C C . PHE B 1 26 ? 0.228 -15.758 -20.406 1 86.5 26 PHE B C 1
ATOM 1602 O O . PHE B 1 26 ? -0.951 -15.984 -20.125 1 86.5 26 PHE B O 1
ATOM 1609 N N . ASP B 1 27 ? 1.107 -16.672 -20.719 1 87.06 27 ASP B N 1
ATOM 1610 C CA . ASP B 1 27 ? 0.809 -18.094 -20.594 1 87.06 27 ASP B CA 1
ATOM 1611 C C . ASP B 1 27 ? 1.342 -18.656 -19.281 1 87.06 27 ASP B C 1
ATOM 1613 O O . ASP B 1 27 ? 2.555 -18.719 -19.078 1 87.06 27 ASP B O 1
ATOM 1617 N N . LEU B 1 28 ? 0.462 -19.094 -18.438 1 89.69 28 LEU B N 1
ATOM 1618 C CA . LEU B 1 28 ? 0.82 -19.609 -17.125 1 89.69 28 LEU B CA 1
ATOM 1619 C C . LEU B 1 28 ? 1.728 -20.828 -17.25 1 89.69 28 LEU B C 1
ATOM 1621 O O . LEU B 1 28 ? 2.686 -20.984 -16.484 1 89.69 28 LEU B O 1
ATOM 1625 N N . ASN B 1 29 ? 1.443 -21.719 -18.156 1 84.19 29 ASN B N 1
ATOM 1626 C CA . ASN B 1 29 ? 2.258 -22.922 -18.375 1 84.19 29 ASN B CA 1
ATOM 1627 C C . ASN B 1 29 ? 3.674 -22.562 -18.812 1 84.19 29 ASN B C 1
ATOM 1629 O O . ASN B 1 29 ? 4.637 -23.203 -18.422 1 84.19 29 ASN B O 1
ATOM 1633 N N . GLY B 1 30 ? 3.697 -21.547 -19.609 1 86.19 30 GLY B N 1
ATOM 1634 C CA . GLY B 1 30 ? 5.004 -21.062 -20.031 1 86.19 30 GLY B CA 1
ATOM 1635 C C . GLY B 1 30 ? 5.852 -20.562 -18.891 1 86.19 30 GLY B C 1
ATOM 1636 O O . GLY B 1 30 ? 7.043 -20.859 -18.812 1 86.19 30 GLY B O 1
ATOM 1637 N N . VAL B 1 31 ? 5.172 -19.781 -18 1 89.56 31 VAL B N 1
ATOM 1638 C CA . VAL B 1 31 ? 5.871 -19.25 -16.844 1 89.56 31 VAL B CA 1
ATOM 1639 C C . VAL B 1 31 ? 6.328 -20.406 -15.945 1 89.56 31 VAL B C 1
ATOM 1641 O O . VAL B 1 31 ? 7.484 -20.453 -15.516 1 89.56 31 VAL B O 1
ATOM 1644 N N . ALA B 1 32 ? 5.48 -21.375 -15.742 1 89.69 32 ALA B N 1
ATOM 1645 C CA . ALA B 1 32 ? 5.812 -22.547 -14.93 1 89.69 32 ALA B CA 1
ATOM 1646 C C . ALA B 1 32 ? 6.98 -23.312 -15.531 1 89.69 32 ALA B C 1
ATOM 1648 O O . ALA B 1 32 ? 7.902 -23.719 -14.82 1 89.69 32 ALA B O 1
ATOM 1649 N N . GLY B 1 33 ? 6.895 -23.531 -16.766 1 87.56 33 GLY B N 1
ATOM 1650 C CA . GLY B 1 33 ? 7.969 -24.234 -17.438 1 87.56 33 GLY B CA 1
ATOM 1651 C C . GLY B 1 33 ? 9.305 -23.531 -17.344 1 87.56 33 GLY B C 1
ATOM 1652 O O . GLY B 1 33 ? 10.336 -24.172 -17.125 1 87.56 33 GLY B O 1
ATOM 1653 N N . LEU B 1 34 ? 9.281 -22.234 -17.453 1 87.81 34 LEU B N 1
ATOM 1654 C CA . LEU B 1 34 ? 10.492 -21.438 -17.359 1 87.81 34 LEU B CA 1
ATOM 1655 C C . LEU B 1 34 ? 11.117 -21.547 -15.969 1 87.81 34 LEU B C 1
ATOM 1657 O O . LEU B 1 34 ? 12.312 -21.812 -15.844 1 87.81 34 LEU B O 1
ATOM 1661 N N . LEU B 1 35 ? 10.32 -21.406 -15.016 1 90.44 35 LEU B N 1
ATOM 1662 C CA . LEU B 1 35 ? 10.82 -21.469 -13.648 1 90.44 35 LEU B CA 1
ATOM 1663 C C . LEU B 1 35 ? 11.289 -22.875 -13.297 1 90.44 35 LEU B C 1
ATOM 1665 O O . LEU B 1 35 ? 12.266 -23.047 -12.57 1 90.44 35 LEU B O 1
ATOM 1669 N N . GLY B 1 36 ? 10.578 -23.844 -13.844 1 89.31 36 GLY B N 1
ATOM 1670 C CA . GLY B 1 36 ? 10.992 -25.219 -13.648 1 89.31 36 GLY B CA 1
ATOM 1671 C C . GLY B 1 36 ? 12.352 -25.531 -14.258 1 89.31 36 GLY B C 1
ATOM 1672 O O . GLY B 1 36 ? 13.078 -26.406 -13.766 1 89.31 36 GLY B O 1
ATOM 1673 N N . ALA B 1 37 ? 12.656 -24.844 -15.227 1 85.94 37 ALA B N 1
ATOM 1674 C CA . ALA B 1 37 ? 13.922 -25.047 -15.93 1 85.94 37 ALA B CA 1
ATOM 1675 C C . ALA B 1 37 ? 15.055 -24.281 -15.242 1 85.94 37 ALA B C 1
ATOM 1677 O O . ALA B 1 37 ? 16.234 -24.484 -15.562 1 85.94 37 ALA B O 1
ATOM 1678 N N . LEU B 1 38 ? 14.773 -23.422 -14.297 1 90.62 38 LEU B N 1
ATOM 1679 C CA . LEU B 1 38 ? 15.758 -22.625 -13.578 1 90.62 38 LEU B CA 1
ATOM 1680 C C . LEU B 1 38 ? 15.695 -22.906 -12.078 1 90.62 38 LEU B C 1
ATOM 1682 O O . LEU B 1 38 ? 15.328 -22.016 -11.297 1 90.62 38 LEU B O 1
ATOM 1686 N N . PRO B 1 39 ? 16.156 -24.062 -11.719 1 89.88 39 PRO B N 1
ATOM 1687 C CA . PRO B 1 39 ? 15.945 -24.516 -10.336 1 89.88 39 PRO B CA 1
ATOM 1688 C C . PRO B 1 39 ? 16.797 -23.75 -9.336 1 89.88 39 PRO B C 1
ATOM 1690 O O . PRO B 1 39 ? 16.578 -23.828 -8.133 1 89.88 39 PRO B O 1
ATOM 1693 N N . HIS B 1 40 ? 17.719 -22.891 -9.789 1 93.06 40 HIS B N 1
ATOM 1694 C CA . HIS B 1 40 ? 18.625 -22.234 -8.852 1 93.06 40 HIS B CA 1
ATOM 1695 C C . HIS B 1 40 ? 18.141 -20.812 -8.547 1 93.06 40 HIS B C 1
ATOM 1697 O O . HIS B 1 40 ? 18.75 -20.125 -7.723 1 93.06 40 HIS B O 1
ATOM 1703 N N . VAL B 1 41 ? 17.078 -20.406 -9.133 1 94.88 41 VAL B N 1
ATOM 1704 C CA . VAL B 1 41 ? 16.562 -19.062 -8.883 1 94.88 41 VAL B CA 1
ATOM 1705 C C . VAL B 1 41 ? 16.109 -18.953 -7.426 1 94.88 41 VAL B C 1
ATOM 1707 O O . VAL B 1 41 ? 15.359 -19.797 -6.934 1 94.88 41 VAL B O 1
ATOM 1710 N N . GLU B 1 42 ? 16.594 -17.922 -6.73 1 97.69 42 GLU B N 1
ATOM 1711 C CA . GLU B 1 42 ? 16.234 -17.672 -5.34 1 97.69 42 GLU B CA 1
ATOM 1712 C C . GLU B 1 42 ? 15.289 -16.484 -5.219 1 97.69 42 GLU B C 1
ATOM 1714 O O . GLU B 1 42 ? 14.484 -16.422 -4.285 1 97.69 42 GLU B O 1
ATOM 1719 N N . THR B 1 43 ? 15.445 -15.578 -6.117 1 97.94 43 THR B N 1
ATOM 1720 C CA . THR B 1 43 ? 14.641 -14.367 -6.102 1 97.94 43 THR B CA 1
ATOM 1721 C C . THR B 1 43 ? 13.961 -14.148 -7.449 1 97.94 43 THR B C 1
ATOM 1723 O O . THR B 1 43 ? 14.617 -14.141 -8.492 1 97.94 43 THR B O 1
ATOM 1726 N N . LEU B 1 44 ? 12.664 -14.008 -7.426 1 97.88 44 LEU B N 1
ATOM 1727 C CA . LEU B 1 44 ? 11.844 -13.805 -8.617 1 97.88 44 LEU B CA 1
ATOM 1728 C C . LEU B 1 44 ? 11.086 -12.484 -8.531 1 97.88 44 LEU B C 1
ATOM 1730 O O . LEU B 1 44 ? 10.352 -12.25 -7.562 1 97.88 44 LEU B O 1
ATOM 1734 N N . ASN B 1 45 ? 11.25 -11.609 -9.43 1 98 45 ASN B N 1
ATOM 1735 C CA . ASN B 1 45 ? 10.469 -10.391 -9.594 1 98 45 ASN B CA 1
ATOM 1736 C C . ASN B 1 45 ? 9.609 -10.438 -10.859 1 98 45 ASN B C 1
ATOM 1738 O O . ASN B 1 45 ? 10.133 -10.648 -11.961 1 98 45 ASN B O 1
ATOM 1742 N N . ILE B 1 46 ? 8.344 -10.25 -10.727 1 97.69 46 ILE B N 1
ATOM 1743 C CA . ILE B 1 46 ? 7.426 -10.266 -11.852 1 97.69 46 ILE B CA 1
ATOM 1744 C C . ILE B 1 46 ? 6.734 -8.914 -11.977 1 97.69 46 ILE B C 1
ATOM 1746 O O . ILE B 1 46 ? 6.18 -8.398 -11.008 1 97.69 46 ILE B O 1
ATOM 1750 N N . TYR B 1 47 ? 6.746 -8.352 -13.133 1 96 47 TYR B N 1
ATOM 1751 C CA . TYR B 1 47 ? 6.008 -7.137 -13.469 1 96 47 TYR B CA 1
ATOM 1752 C C . TYR B 1 47 ? 4.871 -7.438 -14.438 1 96 47 TYR B C 1
ATOM 1754 O O . TYR B 1 47 ? 5.113 -7.871 -15.57 1 96 47 TYR B O 1
ATOM 1762 N N . MET B 1 48 ? 3.67 -7.23 -13.953 1 94.06 48 MET B N 1
ATOM 1763 C CA . MET B 1 48 ? 2.492 -7.469 -14.789 1 94.06 48 MET B CA 1
ATOM 1764 C C . MET B 1 48 ? 1.908 -6.152 -15.289 1 94.06 48 MET B C 1
ATOM 1766 O O . MET B 1 48 ? 1.54 -5.289 -14.492 1 94.06 48 MET B O 1
ATOM 1770 N N . THR B 1 49 ? 1.775 -6.02 -16.516 1 87.81 49 THR B N 1
ATOM 1771 C CA . THR B 1 49 ? 1.251 -4.789 -17.109 1 87.81 49 THR B CA 1
ATOM 1772 C C . THR B 1 49 ? -0.04 -5.062 -17.875 1 87.81 49 THR B C 1
ATOM 1774 O O . THR B 1 49 ? -0.253 -6.172 -18.359 1 87.81 49 THR B O 1
ATOM 1777 N N . GLU B 1 50 ? -0.966 -4.105 -17.781 1 80.38 50 GLU B N 1
ATOM 1778 C CA . GLU B 1 50 ? -2.178 -4.18 -18.594 1 80.38 50 GLU B CA 1
ATOM 1779 C C . GLU B 1 50 ? -1.946 -3.609 -19.984 1 80.38 50 GLU B C 1
ATOM 1781 O O . GLU B 1 50 ? -1.213 -2.631 -20.141 1 80.38 50 GLU B O 1
ATOM 1786 N N . ASN B 1 51 ? -2.264 -4.293 -20.953 1 67.81 51 ASN B N 1
ATOM 1787 C CA . ASN B 1 51 ? -2.24 -3.74 -22.297 1 67.81 51 ASN B CA 1
ATOM 1788 C C . ASN B 1 51 ? -3.512 -2.953 -22.609 1 67.81 51 ASN B C 1
ATOM 1790 O O . ASN B 1 51 ? -4.617 -3.484 -22.484 1 67.81 51 ASN B O 1
ATOM 1794 N N . LEU B 1 52 ? -3.482 -1.525 -22.594 1 57.06 52 LEU B N 1
ATOM 1795 C CA . LEU B 1 52 ? -4.641 -0.702 -22.922 1 57.06 52 LEU B CA 1
ATOM 1796 C C . LEU B 1 52 ? -5.215 -1.089 -24.281 1 57.06 52 LEU B C 1
ATOM 1798 O O . LEU B 1 52 ? -6.387 -0.818 -24.562 1 57.06 52 LEU B O 1
ATOM 1802 N N . LEU B 1 53 ? -4.504 -1.533 -25.203 1 51.34 53 LEU B N 1
ATOM 1803 C CA . LEU B 1 53 ? -5.004 -1.67 -26.578 1 51.34 53 LEU B CA 1
ATOM 1804 C C . LEU B 1 53 ? -5.684 -3.021 -26.766 1 51.34 53 LEU B C 1
ATOM 1806 O O . LEU B 1 53 ? -6.473 -3.195 -27.703 1 51.34 53 LEU B O 1
ATOM 1810 N N . ASP B 1 54 ? -5.117 -4.191 -26.5 1 52.56 54 ASP B N 1
ATOM 1811 C CA . ASP B 1 54 ? -5.238 -5.441 -27.234 1 52.56 54 ASP B CA 1
ATOM 1812 C C . ASP B 1 54 ? -6.367 -6.309 -26.672 1 52.56 54 ASP B C 1
ATOM 1814 O O . ASP B 1 54 ? -6.406 -6.582 -25.484 1 52.56 54 ASP B O 1
ATOM 1818 N N . ASN B 1 55 ? -7.445 -6.285 -27.281 1 49.28 55 ASN B N 1
ATOM 1819 C CA . ASN B 1 55 ? -8.656 -7.098 -27.312 1 49.28 55 ASN B CA 1
ATOM 1820 C C . ASN B 1 55 ? -8.336 -8.594 -27.281 1 49.28 55 ASN B C 1
ATOM 1822 O O . ASN B 1 55 ? -9.242 -9.43 -27.281 1 49.28 55 ASN B O 1
ATOM 1826 N N . TYR B 1 56 ? -7.262 -9.023 -27.672 1 47.03 56 TYR B N 1
ATOM 1827 C CA . TYR B 1 56 ? -7.246 -10.461 -27.906 1 47.03 56 TYR B CA 1
ATOM 1828 C C . TYR B 1 56 ? -6.855 -11.203 -26.641 1 47.03 56 TYR B C 1
ATOM 1830 O O . TYR B 1 56 ? -5.719 -11.094 -26.172 1 47.03 56 TYR B O 1
ATOM 1838 N N . PHE B 1 57 ? -7.77 -11.344 -25.75 1 52.84 57 PHE B N 1
ATOM 1839 C CA . PHE B 1 57 ? -7.559 -12.234 -24.609 1 52.84 57 PHE B CA 1
ATOM 1840 C C . PHE B 1 57 ? -7.555 -13.695 -25.062 1 52.84 57 PHE B C 1
ATOM 1842 O O . PHE B 1 57 ? -8.43 -14.109 -25.828 1 52.84 57 PHE B O 1
ATOM 1849 N N . CYS B 1 58 ? -6.496 -14.383 -25.219 1 46.56 58 CYS B N 1
ATOM 1850 C CA . CYS B 1 58 ? -6.559 -15.836 -25.328 1 46.56 58 CYS B CA 1
ATOM 1851 C C . CYS B 1 58 ? -6.871 -16.469 -23.984 1 46.56 58 CYS B C 1
ATOM 1853 O O . CYS B 1 58 ? -6.094 -16.344 -23.031 1 46.56 58 CYS B O 1
ATOM 1855 N N . ASP B 1 59 ? -8.094 -16.531 -23.641 1 49.16 59 ASP B N 1
ATOM 1856 C CA . ASP B 1 59 ? -8.516 -17.328 -22.484 1 49.16 59 ASP B CA 1
ATOM 1857 C C . ASP B 1 59 ? -8.039 -18.781 -22.625 1 49.16 59 ASP B C 1
ATOM 1859 O O . ASP B 1 59 ? -8.711 -19.609 -23.234 1 49.16 59 ASP B O 1
ATOM 1863 N N . PHE B 1 60 ? -6.922 -19.125 -22.984 1 45.09 60 PHE B N 1
ATOM 1864 C CA . PHE B 1 60 ? -6.613 -20.547 -22.891 1 45.09 60 PHE B CA 1
ATOM 1865 C C . PHE B 1 60 ? -7.051 -21.125 -21.547 1 45.09 60 PHE B C 1
ATOM 1867 O O . PHE B 1 60 ? -6.512 -20.75 -20.516 1 45.09 60 PHE B O 1
ATOM 1874 N N . GLU B 1 61 ? -8.328 -21.234 -21.312 1 51.47 61 GLU B N 1
ATOM 1875 C CA . GLU B 1 61 ? -8.906 -22 -20.219 1 51.47 61 GLU B CA 1
ATOM 1876 C C . GLU B 1 61 ? -8.102 -23.281 -19.953 1 51.47 61 GLU B C 1
ATOM 1878 O O . GLU B 1 61 ? -7.895 -24.078 -20.859 1 51.47 61 GLU B O 1
ATOM 1883 N N . GLU B 1 62 ? -7.066 -23.25 -19.188 1 53.22 62 GLU B N 1
ATOM 1884 C CA . GLU B 1 62 ? -6.258 -24.375 -18.703 1 53.22 62 GLU B CA 1
ATOM 1885 C C . GLU B 1 62 ? -7.133 -25.578 -18.359 1 53.22 62 GLU B C 1
ATOM 1887 O O . GLU B 1 62 ? -7.211 -25.984 -17.203 1 53.22 62 GLU B O 1
ATOM 1892 N N . ASN B 1 63 ? -8.242 -25.672 -19.016 1 53.31 63 ASN B N 1
ATOM 1893 C CA . ASN B 1 63 ? -9.031 -26.859 -18.703 1 53.31 63 ASN B CA 1
ATOM 1894 C C . ASN B 1 63 ? -8.289 -28.141 -19.094 1 53.31 63 ASN B C 1
ATOM 1896 O O . ASN B 1 63 ? -8.914 -29.188 -19.25 1 53.31 63 ASN B O 1
ATOM 1900 N N . ASN B 1 64 ? -7.07 -28.016 -19.375 1 58.91 64 ASN B N 1
ATOM 1901 C CA . ASN B 1 64 ? -6.406 -29.281 -19.672 1 58.91 64 ASN B CA 1
ATOM 1902 C C . ASN B 1 64 ? -5.863 -29.938 -18.422 1 58.91 64 ASN B C 1
ATOM 1904 O O . ASN B 1 64 ? -4.918 -29.438 -17.812 1 58.91 64 ASN B O 1
ATOM 1908 N N . THR B 1 65 ? -6.609 -30.906 -17.922 1 64.25 65 THR B N 1
ATOM 1909 C CA . THR B 1 65 ? -6.277 -31.688 -16.734 1 64.25 65 THR B CA 1
ATOM 1910 C C . THR B 1 65 ? -4.793 -32.031 -16.719 1 64.25 65 THR B C 1
ATOM 1912 O O . THR B 1 65 ? -4.137 -31.922 -15.688 1 64.25 65 THR B O 1
ATOM 1915 N N . ASP B 1 66 ? -4.348 -32.375 -17.859 1 66.38 66 ASP B N 1
ATOM 1916 C CA . ASP B 1 66 ? -2.955 -32.812 -17.938 1 66.38 66 ASP B CA 1
ATOM 1917 C C . ASP B 1 66 ? -2.01 -31.641 -17.656 1 66.38 66 ASP B C 1
ATOM 1919 O O . ASP B 1 66 ? -0.996 -31.812 -16.969 1 66.38 66 ASP B O 1
ATOM 1923 N N . LEU B 1 67 ? -2.35 -30.516 -18.141 1 68.06 67 LEU B N 1
ATOM 1924 C CA . LEU B 1 67 ? -1.509 -29.344 -17.922 1 68.06 67 LEU B CA 1
ATOM 1925 C C . LEU B 1 67 ? -1.536 -28.922 -16.469 1 68.06 67 LEU B C 1
ATOM 1927 O O . LEU B 1 67 ? -0.506 -28.531 -15.906 1 68.06 67 LEU B O 1
ATOM 1931 N N . GLN B 1 68 ? -2.688 -29.125 -15.969 1 73.75 68 GLN B N 1
ATOM 1932 C CA . GLN B 1 68 ? -2.799 -28.781 -14.555 1 73.75 68 GLN B CA 1
ATOM 1933 C C . GLN B 1 68 ? -1.975 -29.719 -13.688 1 73.75 68 GLN B C 1
ATOM 1935 O O . GLN B 1 68 ? -1.341 -29.297 -12.727 1 73.75 68 GLN B O 1
ATOM 1940 N N . SER B 1 69 ? -2.012 -30.969 -14.086 1 76.88 69 SER B N 1
ATOM 1941 C CA . SER B 1 69 ? -1.211 -31.953 -13.367 1 76.88 69 SER B CA 1
ATOM 1942 C C . SER B 1 69 ? 0.279 -31.672 -13.508 1 76.88 69 SER B C 1
ATOM 1944 O O . SER B 1 69 ? 1.039 -31.812 -12.547 1 76.88 69 SER B O 1
ATOM 1946 N N . TRP B 1 70 ? 0.603 -31.312 -14.648 1 73.06 70 TRP B N 1
ATOM 1947 C CA . TRP B 1 70 ? 2.006 -31 -14.883 1 73.06 70 TRP B CA 1
ATOM 1948 C C . TRP B 1 70 ? 2.439 -29.797 -14.055 1 73.06 70 TRP B C 1
ATOM 1950 O O . TRP B 1 70 ? 3.473 -29.828 -13.383 1 73.06 70 TRP B O 1
ATOM 1960 N N . ILE B 1 71 ? 1.691 -28.828 -14.055 1 75.25 71 ILE B N 1
ATOM 1961 C CA . ILE B 1 71 ? 2.012 -27.594 -13.336 1 75.25 71 ILE B CA 1
ATOM 1962 C C . ILE B 1 71 ? 2.119 -27.891 -11.836 1 75.25 71 ILE B C 1
ATOM 1964 O O . ILE B 1 71 ? 3.023 -27.391 -11.164 1 75.25 71 ILE B O 1
ATOM 1968 N N . SER B 1 72 ? 1.295 -28.734 -11.461 1 76.94 72 SER B N 1
ATOM 1969 C CA . SER B 1 72 ? 1.273 -29.062 -10.039 1 76.94 72 SER B CA 1
ATOM 1970 C C . SER B 1 72 ? 2.516 -29.844 -9.633 1 76.94 72 SER B C 1
ATOM 1972 O O . SER B 1 72 ? 2.865 -29.891 -8.453 1 76.94 72 SER B O 1
ATOM 1974 N N . SER B 1 73 ? 3.092 -30.406 -10.641 1 82.69 73 SER B N 1
ATOM 1975 C CA . SER B 1 73 ? 4.246 -31.25 -10.328 1 82.69 73 SER B CA 1
ATOM 1976 C C . SER B 1 73 ? 5.535 -30.438 -10.344 1 82.69 73 SER B C 1
ATOM 1978 O O . SER B 1 73 ? 6.578 -30.891 -9.875 1 82.69 73 SER B O 1
ATOM 1980 N N . ILE B 1 74 ? 5.457 -29.234 -10.789 1 86.19 74 ILE B N 1
ATOM 1981 C CA . ILE B 1 74 ? 6.637 -28.375 -10.836 1 86.19 74 ILE B CA 1
ATOM 1982 C C . ILE B 1 74 ? 6.941 -27.828 -9.438 1 86.19 74 ILE B C 1
ATOM 1984 O O . ILE B 1 74 ? 6.027 -27.469 -8.695 1 86.19 74 ILE B O 1
ATOM 1988 N N . VAL B 1 75 ? 8.234 -27.938 -9.039 1 88.38 75 VAL B N 1
ATOM 1989 C CA . VAL B 1 75 ? 8.68 -27.391 -7.758 1 88.38 75 VAL B CA 1
ATOM 1990 C C . VAL B 1 75 ? 9.734 -26.312 -7.988 1 88.38 75 VAL B C 1
ATOM 1992 O O . VAL B 1 75 ? 10.531 -26.406 -8.93 1 88.38 75 VAL B O 1
ATOM 1995 N N . PHE B 1 76 ? 9.633 -25.375 -7.16 1 92.81 76 PHE B N 1
ATOM 1996 C CA . PHE B 1 76 ? 10.641 -24.328 -7.156 1 92.81 76 PHE B CA 1
ATOM 1997 C C . PHE B 1 76 ? 11.477 -24.375 -5.883 1 92.81 76 PHE B C 1
ATOM 1999 O O . PHE B 1 76 ? 11.281 -23.578 -4.969 1 92.81 76 PHE B O 1
ATOM 2006 N N . PRO B 1 77 ? 12.445 -25.26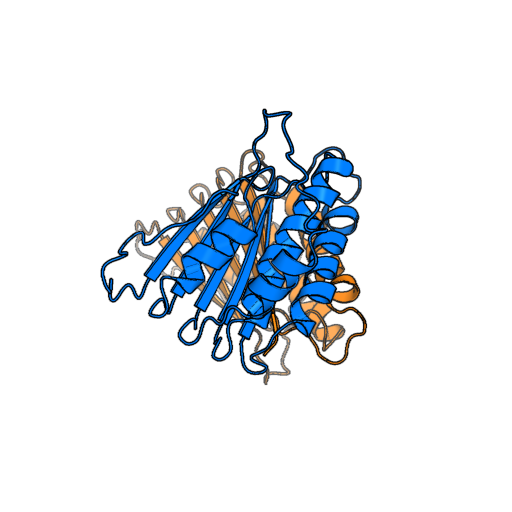6 -5.84 1 91.5 77 PRO B N 1
ATOM 2007 C CA . PRO B 1 77 ? 13.047 -25.688 -4.57 1 91.5 77 PRO B CA 1
ATOM 2008 C C . PRO B 1 77 ? 13.922 -24.594 -3.957 1 91.5 77 PRO B C 1
ATOM 2010 O O . PRO B 1 77 ? 14.211 -24.625 -2.758 1 91.5 77 PRO B O 1
ATOM 2013 N N . ASN B 1 78 ? 14.383 -23.547 -4.789 1 94.62 78 ASN B N 1
ATOM 2014 C CA . ASN B 1 78 ? 15.305 -22.562 -4.227 1 94.62 78 ASN B CA 1
ATOM 2015 C C . ASN B 1 78 ? 14.688 -21.172 -4.184 1 94.62 78 ASN B C 1
ATOM 2017 O O . ASN B 1 78 ? 15.344 -20.203 -3.791 1 94.62 78 ASN B O 1
ATOM 2021 N N . LEU B 1 79 ? 13.461 -21.125 -4.539 1 96.25 79 LEU B N 1
ATOM 2022 C CA . LEU B 1 79 ? 12.805 -19.828 -4.582 1 96.25 79 LEU B CA 1
ATOM 2023 C C . LEU B 1 79 ? 12.484 -19.328 -3.176 1 96.25 79 LEU B C 1
ATOM 2025 O O . LEU B 1 79 ? 11.695 -19.938 -2.457 1 96.25 79 LEU B O 1
ATOM 2029 N N . LYS B 1 80 ? 13.086 -18.188 -2.803 1 97.94 80 LYS B N 1
ATOM 2030 C CA . LYS B 1 80 ? 12.969 -17.656 -1.446 1 97.94 80 LYS B CA 1
ATOM 2031 C C . LYS B 1 80 ? 12.211 -16.344 -1.437 1 97.94 80 LYS B C 1
ATOM 2033 O O . LYS B 1 80 ? 11.531 -16.016 -0.459 1 97.94 80 LYS B O 1
ATOM 2038 N N . ASN B 1 81 ? 12.359 -15.578 -2.451 1 98.5 81 ASN B N 1
ATOM 2039 C CA . ASN B 1 81 ? 11.773 -14.242 -2.502 1 98.5 81 ASN B CA 1
ATOM 2040 C C . ASN B 1 81 ? 11 -14.016 -3.797 1 98.5 81 ASN B C 1
ATOM 2042 O O . ASN B 1 81 ? 11.555 -14.148 -4.891 1 98.5 81 ASN B O 1
ATOM 2046 N N . ILE B 1 82 ? 9.734 -13.68 -3.662 1 98.56 82 ILE B N 1
ATOM 2047 C CA . ILE B 1 82 ? 8.906 -13.406 -4.828 1 98.56 82 ILE B CA 1
ATOM 2048 C C . ILE B 1 82 ? 8.25 -12.039 -4.68 1 98.56 82 ILE B C 1
ATOM 2050 O O . ILE B 1 82 ? 7.656 -11.734 -3.641 1 98.56 82 ILE B O 1
ATOM 2054 N N . THR B 1 83 ? 8.383 -11.219 -5.59 1 98.69 83 THR B N 1
ATOM 2055 C CA . THR B 1 83 ? 7.68 -9.945 -5.68 1 98.69 83 THR B CA 1
ATOM 2056 C C . THR B 1 83 ? 6.887 -9.859 -6.98 1 98.69 83 THR B C 1
ATOM 2058 O O . THR B 1 83 ? 7.434 -10.078 -8.062 1 98.69 83 THR B O 1
ATOM 2061 N N . ILE B 1 84 ? 5.656 -9.586 -6.879 1 98.5 84 ILE B N 1
ATOM 2062 C CA . ILE B 1 84 ? 4.805 -9.344 -8.039 1 98.5 84 ILE B CA 1
ATOM 2063 C C . ILE B 1 84 ? 4.289 -7.906 -8.008 1 98.5 84 ILE B C 1
ATOM 2065 O O . ILE B 1 84 ? 3.625 -7.496 -7.055 1 98.5 84 ILE B O 1
ATOM 2069 N N . VAL B 1 85 ? 4.559 -7.172 -9.023 1 97.88 85 VAL B N 1
ATOM 2070 C CA . VAL B 1 85 ? 4.031 -5.82 -9.18 1 97.88 85 VAL B CA 1
ATOM 2071 C C . VAL B 1 85 ? 3.021 -5.785 -10.32 1 97.88 85 VAL B C 1
ATOM 2073 O O . VAL B 1 85 ? 3.301 -6.27 -11.422 1 97.88 85 VAL B O 1
ATOM 2076 N N . ASN B 1 86 ? 1.865 -5.258 -10.039 1 95.56 86 ASN B N 1
ATOM 2077 C CA . ASN B 1 86 ? 0.856 -5.176 -11.094 1 95.56 86 ASN B CA 1
ATOM 2078 C C . ASN B 1 86 ? 0.136 -3.83 -11.078 1 95.56 86 ASN B C 1
ATOM 2080 O O . ASN B 1 86 ? 0.16 -3.121 -10.07 1 95.56 86 ASN B O 1
ATOM 2084 N N . SER B 1 87 ? -0.512 -3.471 -12.188 1 90.69 87 SER B N 1
ATOM 2085 C CA . SER B 1 87 ? -1.331 -2.271 -12.328 1 90.69 87 SER B CA 1
ATOM 2086 C C . SER B 1 87 ? -2.715 -2.607 -12.867 1 90.69 87 SER B C 1
ATOM 2088 O O . SER B 1 87 ? -3.191 -1.962 -13.805 1 90.69 87 SER B O 1
ATOM 2090 N N . ILE B 1 88 ? -3.283 -3.6 -12.281 1 86.19 88 ILE B N 1
ATOM 2091 C CA . ILE B 1 88 ? -4.605 -4.055 -12.695 1 86.19 88 ILE B CA 1
ATOM 2092 C C . ILE B 1 88 ? -5.629 -2.945 -12.461 1 86.19 88 ILE B C 1
ATOM 2094 O O . ILE B 1 88 ? -5.613 -2.283 -11.422 1 86.19 88 ILE B O 1
ATOM 2098 N N . LEU B 1 89 ? -6.484 -2.695 -13.445 1 81.44 89 LEU B N 1
ATOM 2099 C CA . LEU B 1 89 ? -7.566 -1.729 -13.289 1 81.44 89 LEU B CA 1
ATOM 2100 C C . LEU B 1 89 ? -8.633 -2.26 -12.336 1 81.44 89 LEU B C 1
ATOM 2102 O O . LEU B 1 89 ? -9.359 -3.199 -12.664 1 81.44 89 LEU B O 1
ATOM 2106 N N . VAL B 1 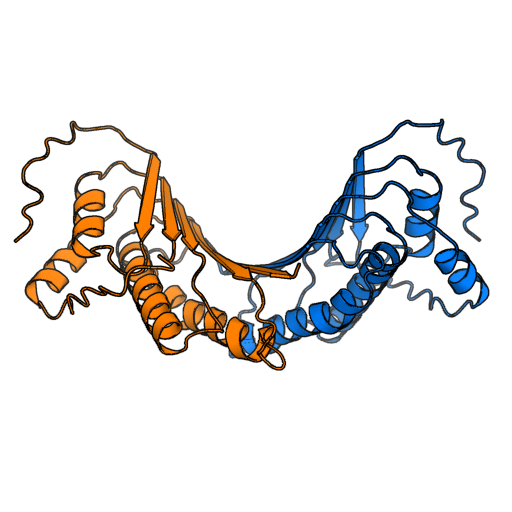90 ? -8.742 -1.658 -11.227 1 85.19 90 VAL B N 1
ATOM 2107 C CA . VAL B 1 90 ? -9.602 -2.152 -10.156 1 85.19 90 VAL B CA 1
ATOM 2108 C C . VAL B 1 90 ? -11.008 -1.56 -10.305 1 85.19 90 VAL B C 1
ATOM 2110 O O . VAL B 1 90 ? -11.984 -2.148 -9.844 1 85.19 90 VAL B O 1
ATOM 2113 N N . CYS B 1 91 ? -11.188 -0.493 -11.031 1 80.5 91 CYS B N 1
ATOM 2114 C CA . CYS B 1 91 ? -12.453 0.233 -10.977 1 80.5 91 CYS B CA 1
ATOM 2115 C C . CYS B 1 91 ? -13.086 0.343 -12.359 1 80.5 91 CYS B C 1
ATOM 2117 O O . CYS B 1 91 ? -14.305 0.453 -12.477 1 80.5 91 CYS B O 1
ATOM 2119 N N . LEU B 1 92 ? -12.523 0.465 -13.391 1 70.25 92 LEU B N 1
ATOM 2120 C CA . LEU B 1 92 ? -13.055 1.036 -14.625 1 70.25 92 LEU B CA 1
ATOM 2121 C C . LEU B 1 92 ? -13.766 -0.026 -15.453 1 70.25 92 LEU B C 1
ATOM 2123 O O . LEU B 1 92 ? -14.805 0.249 -16.062 1 70.25 92 LEU B O 1
ATOM 2127 N N . ASN B 1 93 ? -13.344 -1.116 -15.586 1 75.56 93 ASN B N 1
ATOM 2128 C CA . ASN B 1 93 ? -13.875 -2.201 -16.406 1 75.56 93 ASN B CA 1
ATOM 2129 C C . ASN B 1 93 ? -14 -3.496 -15.602 1 75.56 93 ASN B C 1
ATOM 2131 O O . ASN B 1 93 ? -12.992 -4.148 -15.32 1 75.56 93 ASN B O 1
ATOM 2135 N N . ARG B 1 94 ? -15.32 -3.672 -15.312 1 79.06 94 ARG B N 1
ATOM 2136 C CA . ARG B 1 94 ? -15.594 -4.828 -14.461 1 79.06 94 ARG B CA 1
ATOM 2137 C C . ARG B 1 94 ? -15.031 -6.105 -15.078 1 79.06 94 ARG B C 1
ATOM 2139 O O . ARG B 1 94 ? -14.492 -6.957 -14.359 1 79.06 94 ARG B O 1
ATOM 2146 N N . GLN B 1 95 ? -15.211 -6.297 -16.375 1 81.5 95 GLN B N 1
ATOM 2147 C CA . GLN B 1 95 ? -14.742 -7.508 -17.047 1 81.5 95 GLN B CA 1
ATOM 2148 C C . GLN B 1 95 ? -13.219 -7.59 -17.031 1 81.5 95 GLN B C 1
ATOM 2150 O O . GLN B 1 95 ? -12.648 -8.641 -16.719 1 81.5 95 GLN B O 1
ATOM 2155 N N . LYS B 1 96 ? -12.656 -6.516 -17.312 1 82.56 96 LYS B N 1
ATOM 2156 C CA . LYS B 1 96 ? -11.195 -6.477 -17.328 1 82.56 96 LYS B CA 1
ATOM 2157 C C . LYS B 1 96 ? -10.633 -6.668 -15.922 1 82.56 96 LYS B C 1
ATOM 2159 O O . LYS B 1 96 ? -9.664 -7.41 -15.727 1 82.56 96 LYS B O 1
ATOM 2164 N N . ARG B 1 97 ? -11.336 -6.109 -14.969 1 85.69 97 ARG B N 1
ATOM 2165 C CA . ARG B 1 97 ? -10.953 -6.254 -13.57 1 85.69 97 ARG B CA 1
ATOM 2166 C C . ARG B 1 97 ? -11.016 -7.715 -13.133 1 85.69 97 ARG B C 1
ATOM 2168 O O . ARG B 1 97 ? -10.078 -8.219 -12.5 1 85.69 97 ARG B O 1
ATOM 2175 N N . LYS B 1 98 ? -12.078 -8.312 -13.484 1 89.62 98 LYS B N 1
ATOM 2176 C CA . LYS B 1 98 ? -12.273 -9.703 -13.078 1 89.62 98 LYS B CA 1
ATOM 2177 C C . LYS B 1 98 ? -11.227 -10.609 -13.719 1 89.62 98 LYS B C 1
ATOM 2179 O O . LYS B 1 98 ? -10.68 -11.5 -13.062 1 89.62 98 LYS B O 1
ATOM 2184 N N . ARG B 1 99 ? -10.961 -10.391 -14.953 1 87.38 99 ARG B N 1
ATOM 2185 C CA . ARG B 1 99 ? -9.992 -11.203 -15.672 1 87.38 99 ARG B CA 1
ATOM 2186 C C . ARG B 1 99 ? -8.586 -11 -15.117 1 87.38 99 ARG B C 1
ATOM 2188 O O . ARG B 1 99 ? -7.863 -11.961 -14.867 1 87.38 99 ARG B O 1
ATOM 2195 N N . GLY B 1 100 ? -8.211 -9.727 -14.961 1 90.38 100 GLY B N 1
ATOM 2196 C CA . GLY B 1 100 ? -6.906 -9.422 -14.383 1 90.38 100 GLY B CA 1
ATOM 2197 C C . GLY B 1 100 ? -6.715 -10.016 -13 1 90.38 100 GLY B C 1
ATOM 2198 O O . GLY B 1 100 ? -5.664 -10.586 -12.703 1 90.38 100 GLY B O 1
ATOM 2199 N N . PHE B 1 101 ? -7.766 -9.898 -12.273 1 93.56 101 PHE B N 1
ATOM 2200 C CA . PHE B 1 101 ? -7.742 -10.461 -10.922 1 93.56 101 PHE B CA 1
ATOM 2201 C C . PHE B 1 101 ? -7.52 -11.969 -10.969 1 93.56 101 PHE B C 1
ATOM 2203 O O . PHE B 1 101 ? -6.652 -12.492 -10.266 1 93.56 101 PHE B O 1
ATOM 2210 N N . ARG B 1 102 ? -8.266 -12.602 -11.75 1 93.19 102 ARG B N 1
ATOM 2211 C CA . ARG B 1 102 ? -8.18 -14.055 -11.852 1 93.19 102 ARG B CA 1
ATOM 2212 C C . ARG B 1 102 ? -6.777 -14.484 -12.281 1 93.19 102 ARG B C 1
ATOM 2214 O O . ARG B 1 102 ? -6.223 -15.445 -11.734 1 93.19 102 ARG B O 1
ATOM 2221 N N . ARG B 1 103 ? -6.211 -13.82 -13.156 1 92.81 103 ARG B N 1
ATOM 2222 C CA . ARG B 1 103 ? -4.906 -14.195 -13.695 1 92.81 103 ARG B CA 1
ATOM 2223 C C . ARG B 1 103 ? -3.803 -13.93 -12.672 1 92.81 103 ARG B C 1
ATOM 2225 O O . ARG B 1 103 ? -2.879 -14.734 -12.531 1 92.81 103 ARG B O 1
ATOM 2232 N N . LEU B 1 104 ? -3.926 -12.797 -12.008 1 95.88 104 LEU B N 1
ATOM 2233 C CA . LEU B 1 104 ? -3.004 -12.523 -10.914 1 95.88 104 LEU B CA 1
ATOM 2234 C C . LEU B 1 104 ? -3.094 -13.602 -9.844 1 95.88 104 LEU B C 1
ATOM 2236 O O . LEU B 1 104 ? -2.07 -14.086 -9.359 1 95.88 104 LEU B O 1
ATOM 2240 N N . VAL B 1 105 ? -4.285 -13.992 -9.539 1 96.69 105 VAL B N 1
ATOM 2241 C CA . VAL B 1 105 ? -4.504 -14.992 -8.492 1 96.69 105 VAL B CA 1
ATOM 2242 C C . VAL B 1 105 ? -3.906 -16.328 -8.93 1 96.69 105 VAL B C 1
ATOM 2244 O O . VAL B 1 105 ? -3.176 -16.969 -8.164 1 96.69 105 VAL B O 1
ATOM 2247 N N . LYS B 1 106 ? -4.125 -16.766 -10.133 1 93.88 106 LYS B N 1
ATOM 2248 C CA . LYS B 1 106 ? -3.639 -18.047 -10.625 1 93.88 106 LYS B CA 1
ATOM 2249 C C . LYS B 1 106 ? -2.113 -18.094 -10.617 1 93.88 106 LYS B C 1
ATOM 2251 O O . LYS B 1 106 ? -1.522 -19.078 -10.148 1 93.88 106 LYS B O 1
ATOM 2256 N N . LEU B 1 107 ? -1.54 -17.062 -11.07 1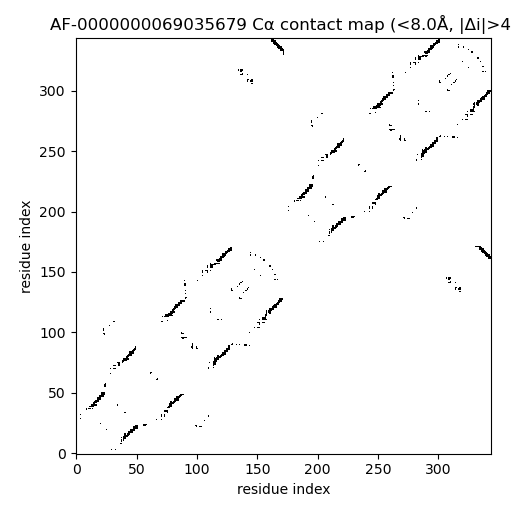 95.25 107 LEU B N 1
ATOM 2257 C CA . LEU B 1 107 ? -0.082 -17 -11.086 1 95.25 107 LEU B CA 1
ATOM 2258 C C . LEU B 1 107 ? 0.479 -17.047 -9.672 1 95.25 107 LEU B C 1
ATOM 2260 O O . LEU B 1 107 ? 1.4 -17.812 -9.383 1 95.25 107 LEU B O 1
ATOM 2264 N N . SER B 1 108 ? -0.049 -16.203 -8.844 1 97.12 108 SER B N 1
ATOM 2265 C CA . SER B 1 108 ? 0.415 -16.109 -7.461 1 97.12 108 SER B CA 1
ATOM 2266 C C . SER B 1 108 ? 0.253 -17.438 -6.734 1 97.12 108 SER B C 1
ATOM 2268 O O . SER B 1 108 ? 1.145 -17.859 -5.996 1 97.12 108 SER B O 1
ATOM 2270 N N . GLN B 1 109 ? -0.893 -18.062 -7.008 1 96.69 109 GLN B N 1
ATOM 2271 C CA . GLN B 1 109 ? -1.14 -19.328 -6.344 1 96.69 109 GLN B CA 1
ATOM 2272 C C . GLN B 1 109 ? -0.155 -20.406 -6.816 1 96.69 109 GLN B C 1
ATOM 2274 O O . GLN B 1 109 ? 0.332 -21.203 -6.016 1 96.69 109 GLN B O 1
ATOM 2279 N N . LEU B 1 110 ? 0.128 -20.484 -8.07 1 95 110 LEU B N 1
ATOM 2280 C CA . LEU B 1 110 ? 1.126 -21.406 -8.602 1 95 110 LEU B CA 1
ATOM 2281 C C . LEU B 1 110 ? 2.457 -21.25 -7.879 1 95 110 LEU B C 1
ATOM 2283 O O . LEU B 1 110 ? 3.066 -22.234 -7.461 1 95 110 LEU B O 1
ATOM 2287 N N . LEU B 1 111 ? 2.877 -20.016 -7.695 1 96.81 111 LEU B N 1
ATOM 2288 C CA . LEU B 1 111 ? 4.156 -19.719 -7.062 1 96.81 111 LEU B CA 1
ATOM 2289 C C . LEU B 1 111 ? 4.125 -20.078 -5.578 1 96.81 111 LEU B C 1
ATOM 2291 O O . LEU B 1 111 ? 5.047 -20.719 -5.07 1 96.81 111 LEU B O 1
ATOM 2295 N N . LEU B 1 112 ? 3.078 -19.656 -4.926 1 96.75 112 LEU B N 1
ATOM 2296 C CA . LEU B 1 112 ? 2.936 -19.891 -3.49 1 96.75 112 LEU B CA 1
ATOM 2297 C C . LEU B 1 112 ? 2.9 -21.375 -3.178 1 96.75 112 LEU B C 1
ATOM 2299 O O . LEU B 1 112 ? 3.514 -21.828 -2.209 1 96.75 112 LEU B O 1
ATOM 2303 N N . LYS B 1 113 ? 2.264 -22.141 -4.066 1 94.94 113 LYS B N 1
ATOM 2304 C CA . LYS B 1 113 ? 2.096 -23.578 -3.832 1 94.94 113 LYS B CA 1
ATOM 2305 C C . LYS B 1 113 ? 3.391 -24.328 -4.109 1 94.94 113 LYS B C 1
ATOM 2307 O O . LYS B 1 113 ? 3.658 -25.359 -3.484 1 94.94 113 LYS B O 1
ATOM 2312 N N . ASN B 1 114 ? 4.191 -23.781 -4.953 1 94.31 114 ASN B N 1
ATOM 2313 C CA . ASN B 1 114 ? 5.301 -24.594 -5.445 1 94.31 114 ASN B CA 1
ATOM 2314 C C . ASN B 1 114 ? 6.641 -24.078 -4.934 1 94.31 114 ASN B C 1
ATOM 2316 O O . ASN B 1 114 ? 7.68 -24.688 -5.176 1 94.31 114 ASN B O 1
ATOM 2320 N N . ALA B 1 115 ? 6.676 -22.953 -4.281 1 96.06 115 ALA B N 1
ATOM 2321 C CA . ALA B 1 115 ? 7.883 -22.453 -3.623 1 96.06 115 ALA B CA 1
ATOM 2322 C C . ALA B 1 115 ? 7.953 -22.938 -2.176 1 96.06 115 ALA B C 1
ATOM 2324 O O . ALA B 1 115 ? 7.496 -22.25 -1.262 1 96.06 115 ALA B O 1
ATOM 2325 N N . THR B 1 116 ? 8.617 -23.984 -1.926 1 93 116 THR B N 1
ATOM 2326 C CA . THR B 1 116 ? 8.516 -24.703 -0.662 1 93 116 THR B CA 1
ATOM 2327 C C . THR B 1 116 ? 9.391 -24.047 0.405 1 93 116 THR B C 1
ATOM 2329 O O . THR B 1 116 ? 9.188 -24.281 1.601 1 93 116 THR B O 1
ATOM 2332 N N . ILE B 1 117 ? 10.352 -23.188 0.084 1 96.5 117 ILE B N 1
ATOM 2333 C CA . ILE B 1 117 ? 11.219 -22.578 1.091 1 96.5 117 ILE B CA 1
ATOM 2334 C C . ILE B 1 117 ? 11.078 -21.062 1.045 1 96.5 117 ILE B C 1
ATOM 2336 O O . ILE B 1 117 ? 12.016 -20.344 1.37 1 96.5 117 ILE B O 1
ATOM 2340 N N . LEU B 1 118 ? 9.953 -20.672 0.517 1 97.62 118 LEU B N 1
ATOM 2341 C CA . LEU B 1 118 ? 9.664 -19.25 0.377 1 97.62 118 LEU B CA 1
ATOM 2342 C C . LEU B 1 118 ? 9.859 -18.531 1.702 1 97.62 118 LEU B C 1
ATOM 2344 O O . LEU B 1 118 ? 9.438 -19.016 2.752 1 97.62 118 LEU B O 1
ATOM 2348 N N . LYS B 1 119 ? 10.492 -17.406 1.641 1 98 119 LYS B N 1
ATOM 2349 C CA . LYS B 1 119 ? 10.688 -16.562 2.816 1 98 119 LYS B CA 1
ATOM 2350 C C . LYS B 1 119 ? 9.836 -15.305 2.742 1 98 119 LYS B C 1
ATOM 2352 O O . LYS B 1 119 ? 9.352 -14.805 3.766 1 98 119 LYS B O 1
ATOM 2357 N N . LYS B 1 120 ? 9.656 -14.859 1.561 1 98.31 120 LYS B N 1
ATOM 2358 C CA . LYS B 1 120 ? 8.914 -13.617 1.395 1 98.31 120 LYS B CA 1
ATOM 2359 C C . LYS B 1 120 ? 8.094 -13.633 0.106 1 98.31 120 LYS B C 1
ATOM 2361 O O . LYS B 1 120 ? 8.609 -13.984 -0.958 1 98.31 120 LYS B O 1
ATOM 2366 N N . PHE B 1 121 ? 6.852 -13.32 0.212 1 98.44 121 PHE B N 1
ATOM 2367 C CA . PHE B 1 121 ? 5.934 -13.156 -0.907 1 98.44 121 PHE B CA 1
ATOM 2368 C C . PHE B 1 121 ? 5.273 -11.781 -0.867 1 98.44 121 PHE B C 1
ATOM 2370 O O . PHE B 1 121 ? 4.473 -11.5 0.027 1 98.44 121 PHE B O 1
ATOM 2377 N N . LEU B 1 122 ? 5.598 -10.953 -1.853 1 98.56 122 LEU B N 1
ATOM 2378 C CA . LEU B 1 122 ? 5.113 -9.578 -1.89 1 98.56 122 LEU B CA 1
ATOM 2379 C C . LEU B 1 122 ? 4.332 -9.305 -3.172 1 98.56 122 LEU B C 1
ATOM 2381 O O . LEU B 1 122 ? 4.84 -9.531 -4.273 1 98.56 122 LEU B O 1
ATOM 2385 N N . VAL B 1 123 ? 3.109 -8.812 -2.982 1 98.31 123 VAL B N 1
ATOM 2386 C CA . VAL B 1 123 ? 2.326 -8.32 -4.109 1 98.31 123 VAL B CA 1
ATOM 2387 C C . VAL B 1 123 ? 2.127 -6.816 -3.982 1 98.31 123 VAL B C 1
ATOM 2389 O O . VAL B 1 123 ? 1.632 -6.332 -2.963 1 98.31 123 VAL B O 1
ATOM 2392 N N . ILE B 1 124 ? 2.453 -6.141 -4.984 1 97.75 124 ILE B N 1
ATOM 2393 C CA . ILE B 1 124 ? 2.242 -4.699 -5.055 1 97.75 124 ILE B CA 1
ATOM 2394 C C . ILE B 1 124 ? 1.252 -4.375 -6.172 1 97.75 124 ILE B C 1
ATOM 2396 O O . ILE B 1 124 ? 1.521 -4.645 -7.344 1 97.75 124 ILE B O 1
ATOM 2400 N N . SER B 1 125 ? 0.167 -3.84 -5.793 1 95.5 125 SER B N 1
ATOM 2401 C CA . SER B 1 125 ? -0.807 -3.371 -6.773 1 95.5 125 SER B CA 1
ATOM 2402 C C . SER B 1 125 ? -0.857 -1.848 -6.82 1 95.5 125 SER B C 1
ATOM 2404 O O . SER B 1 125 ? -1.153 -1.201 -5.812 1 95.5 125 SER B O 1
ATOM 2406 N N . LYS B 1 126 ? -0.664 -1.339 -8.031 1 92.88 126 LYS B N 1
ATOM 2407 C CA . LYS B 1 126 ? -0.634 0.108 -8.219 1 92.88 126 LYS B CA 1
ATOM 2408 C C . LYS B 1 126 ? -1.68 0.553 -9.234 1 92.88 126 LYS B C 1
ATOM 2410 O O . LYS B 1 126 ? -1.824 -0.061 -10.297 1 92.88 126 LYS B O 1
ATOM 2415 N N . SER B 1 127 ? -2.369 1.614 -8.898 1 88.5 127 SER B N 1
ATOM 2416 C CA . SER B 1 127 ? -3.301 2.123 -9.898 1 88.5 127 SER B CA 1
ATOM 2417 C C . SER B 1 127 ? -3.744 3.545 -9.57 1 88.5 127 SER B C 1
ATOM 2419 O O . SER B 1 127 ? -3.684 3.969 -8.414 1 88.5 127 SER B O 1
ATOM 2421 N N . ARG B 1 128 ? -4.27 4.191 -10.586 1 88.12 128 ARG B N 1
ATOM 2422 C CA . ARG B 1 128 ? -4.902 5.496 -10.422 1 88.12 128 ARG B CA 1
ATOM 2423 C C . ARG B 1 128 ? -6.309 5.352 -9.852 1 88.12 128 ARG B C 1
ATOM 2425 O O . ARG B 1 128 ? -7.051 4.445 -10.234 1 88.12 128 ARG B O 1
ATOM 2432 N N . MET B 1 129 ? -6.566 6.184 -8.93 1 86.19 129 MET B N 1
ATOM 2433 C CA . MET B 1 129 ? -7.926 6.203 -8.398 1 86.19 129 MET B CA 1
ATOM 2434 C C . MET B 1 129 ? -8.914 6.691 -9.453 1 86.19 129 MET B C 1
ATOM 2436 O O . MET B 1 129 ? -8.656 7.68 -10.141 1 86.19 129 MET B O 1
ATOM 2440 N N . CYS B 1 130 ? -9.93 6.039 -9.531 1 82.81 130 CYS B N 1
ATOM 2441 C CA . CYS B 1 130 ? -10.945 6.391 -10.516 1 82.81 130 CYS B CA 1
ATOM 2442 C C . CYS B 1 130 ? -11.68 7.66 -10.117 1 82.81 130 CYS B C 1
ATOM 2444 O O . CYS B 1 130 ? -11.914 7.898 -8.93 1 82.81 130 CYS B O 1
ATOM 2446 N N . LYS B 1 131 ? -12.102 8.492 -11.031 1 78.62 131 LYS B N 1
ATOM 2447 C CA . LYS B 1 131 ? -12.852 9.711 -10.758 1 78.62 131 LYS B CA 1
ATOM 2448 C C . LYS B 1 131 ? -14.352 9.469 -10.836 1 78.62 131 LYS B C 1
ATOM 2450 O O . LYS B 1 131 ? -15.148 10.32 -10.438 1 78.62 131 LYS B O 1
ATOM 2455 N N . LYS B 1 132 ? -14.656 8.266 -11.32 1 80.62 132 LYS B N 1
ATOM 2456 C CA . LYS B 1 132 ? -16.062 7.977 -11.578 1 80.62 132 LYS B CA 1
ATOM 2457 C C . LYS B 1 132 ? -16.719 7.289 -10.383 1 80.62 132 LYS B C 1
ATOM 2459 O O . LYS B 1 132 ? -17.906 7.438 -10.148 1 80.62 132 LYS B O 1
ATOM 2464 N N . CYS B 1 133 ? -15.945 6.551 -9.672 1 80.94 133 CYS B N 1
ATOM 2465 C CA . CYS B 1 133 ? -16.469 5.77 -8.555 1 80.94 133 CYS B CA 1
ATOM 2466 C C . CYS B 1 133 ? -16.75 6.66 -7.348 1 80.94 133 CYS B C 1
ATOM 2468 O O . CYS B 1 133 ? -15.938 7.516 -7.004 1 80.94 133 CYS B O 1
ATOM 2470 N N . LYS B 1 134 ? -18.047 6.508 -6.848 1 76.25 134 LYS B N 1
ATOM 2471 C CA . LYS B 1 134 ? -18.297 7.043 -5.512 1 76.25 134 LYS B CA 1
ATOM 2472 C C . LYS B 1 134 ? -17.578 6.223 -4.445 1 76.25 134 LYS B C 1
ATOM 2474 O O . LYS B 1 134 ? -17.719 5 -4.395 1 76.25 134 LYS B O 1
ATOM 2479 N N . LYS B 1 135 ? -16.594 6.66 -3.73 1 83.94 135 LYS B N 1
ATOM 2480 C CA . LYS B 1 135 ? -15.844 5.988 -2.682 1 83.94 135 LYS B CA 1
ATOM 2481 C C . LYS B 1 135 ? -14.984 4.863 -3.258 1 83.94 135 LYS B C 1
ATOM 2483 O O . LYS B 1 135 ? -15.023 3.734 -2.768 1 83.94 135 LYS B O 1
ATOM 2488 N N . CYS B 1 136 ? -14.258 4.984 -4.246 1 87.31 136 CYS B N 1
ATOM 2489 C CA . CYS B 1 136 ? -13.445 4.055 -5.023 1 87.31 136 CYS B CA 1
ATOM 2490 C C . CYS B 1 136 ? -12.578 3.197 -4.109 1 87.31 136 CYS B C 1
ATOM 2492 O O . CYS B 1 136 ? -12.508 1.978 -4.27 1 87.31 136 CYS B O 1
ATOM 2494 N N . LEU B 1 137 ? -12.055 3.799 -3.133 1 89.06 137 LEU B N 1
ATOM 2495 C CA . LEU B 1 137 ? -11.164 3.074 -2.232 1 89.06 137 LEU B CA 1
ATOM 2496 C C . LEU B 1 137 ? -11.914 1.971 -1.496 1 89.06 137 LEU B C 1
ATOM 2498 O O . LEU B 1 137 ? -11.422 0.842 -1.396 1 89.06 137 LEU B O 1
ATOM 2502 N N . THR B 1 138 ? -13.062 2.256 -1.105 1 85.81 138 THR B N 1
ATOM 2503 C CA . THR B 1 138 ? -13.852 1.303 -0.333 1 85.81 138 THR B CA 1
ATOM 2504 C C . THR B 1 138 ? -14.508 0.272 -1.251 1 85.81 138 THR B C 1
ATOM 2506 O O . THR B 1 138 ? -14.422 -0.931 -0.998 1 85.81 138 THR B O 1
ATOM 2509 N N . ASN B 1 139 ? -15.016 0.736 -2.309 1 84.44 139 ASN B N 1
ATOM 2510 C CA . ASN B 1 139 ? -15.867 -0.125 -3.121 1 84.44 139 ASN B CA 1
ATOM 2511 C C . ASN B 1 139 ? -15.047 -0.957 -4.105 1 84.44 139 ASN B C 1
ATOM 2513 O O . ASN B 1 139 ? -15.422 -2.088 -4.426 1 84.44 139 ASN B O 1
ATOM 2517 N N . CYS B 1 140 ? -13.984 -0.457 -4.523 1 89.25 140 CYS B N 1
ATOM 2518 C CA . CYS B 1 140 ? -13.219 -1.146 -5.559 1 89.25 140 CYS B CA 1
ATOM 2519 C C . CYS B 1 140 ? -11.93 -1.733 -4.988 1 89.25 140 CYS B C 1
ATOM 2521 O O . CYS B 1 140 ? -11.75 -2.951 -4.984 1 89.25 140 CYS B O 1
ATOM 2523 N N . TRP B 1 141 ? -11.273 -0.929 -4.332 1 90.25 141 TRP B N 1
ATOM 2524 C CA . TRP B 1 141 ? -9.93 -1.321 -3.922 1 90.25 141 TRP B CA 1
ATOM 2525 C C . TRP B 1 141 ? -9.977 -2.25 -2.715 1 90.25 141 TRP B C 1
ATOM 2527 O O . TRP B 1 141 ? -9.234 -3.23 -2.648 1 90.25 141 TRP B O 1
ATOM 2537 N N . CYS B 1 142 ? -10.805 -1.954 -1.856 1 89.62 142 CYS B N 1
ATOM 2538 C CA . CYS B 1 142 ? -10.906 -2.797 -0.671 1 89.62 142 CYS B CA 1
ATOM 2539 C C . CYS B 1 142 ? -11.344 -4.211 -1.042 1 89.62 142 CYS B C 1
ATOM 2541 O O . CYS B 1 142 ? -10.789 -5.188 -0.534 1 89.62 142 CYS B O 1
ATOM 2543 N N . ASN B 1 143 ? -12.242 -4.281 -1.906 1 89.25 143 ASN B N 1
ATOM 2544 C CA . ASN B 1 143 ? -12.695 -5.594 -2.357 1 89.25 143 ASN B CA 1
ATOM 2545 C C . ASN B 1 143 ? -11.594 -6.34 -3.105 1 89.25 143 ASN B C 1
ATOM 2547 O O . ASN B 1 143 ? -11.414 -7.543 -2.914 1 89.25 143 ASN B O 1
ATOM 2551 N N . PHE B 1 144 ? -10.969 -5.633 -3.873 1 92.31 144 PHE B N 1
ATOM 2552 C CA . PHE B 1 144 ? -9.867 -6.203 -4.641 1 92.31 144 PHE B CA 1
ATOM 2553 C C . PHE B 1 144 ? -8.797 -6.754 -3.715 1 92.31 144 PHE B C 1
ATOM 2555 O O . PHE B 1 144 ? -8.398 -7.914 -3.832 1 92.31 144 PHE B O 1
ATOM 2562 N N . PHE B 1 145 ? -8.453 -6.02 -2.828 1 92.69 145 PHE B N 1
ATOM 2563 C CA . PHE B 1 145 ? -7.359 -6.336 -1.922 1 92.69 145 PHE B CA 1
ATOM 2564 C C . PHE B 1 145 ? -7.75 -7.461 -0.971 1 92.69 145 PHE B C 1
ATOM 2566 O O . PHE B 1 145 ? -6.965 -8.375 -0.727 1 92.69 145 PHE B O 1
ATOM 2573 N N . SER B 1 146 ? -8.898 -7.344 -0.411 1 92.5 146 SER B N 1
ATOM 2574 C CA . SER B 1 146 ? -9.391 -8.398 0.468 1 92.5 146 SER B CA 1
ATOM 2575 C C . SER B 1 146 ? -9.516 -9.719 -0.275 1 92.5 146 SER B C 1
ATOM 2577 O O . SER B 1 146 ? -9.203 -10.781 0.275 1 92.5 146 SER B O 1
ATOM 2579 N N . GLY B 1 147 ? -9.938 -9.648 -1.507 1 94.31 147 GLY B N 1
ATOM 2580 C CA . GLY B 1 147 ? -10.031 -10.836 -2.338 1 94.31 147 GLY B CA 1
ATOM 2581 C C . GLY B 1 147 ? -8.695 -11.508 -2.572 1 94.31 147 GLY B C 1
ATOM 2582 O O . GLY B 1 147 ? -8.594 -12.734 -2.525 1 94.31 147 GLY B O 1
ATOM 2583 N N . LEU B 1 148 ? -7.695 -10.672 -2.801 1 95.75 148 LEU B N 1
ATOM 2584 C CA . LEU B 1 148 ? -6.355 -11.219 -2.998 1 95.75 148 LEU B CA 1
ATOM 2585 C C . LEU B 1 148 ? -5.887 -11.969 -1.758 1 95.75 148 LEU B C 1
ATOM 2587 O O . LEU B 1 148 ? -5.414 -13.102 -1.858 1 95.75 148 LEU B O 1
ATOM 2591 N N . PHE B 1 149 ? -6.086 -11.352 -0.695 1 95.12 149 PHE B N 1
ATOM 2592 C CA . PHE B 1 149 ? -5.652 -11.977 0.549 1 95.12 149 PHE B CA 1
ATOM 2593 C C . PHE B 1 149 ? -6.352 -13.312 0.751 1 95.12 149 PHE B C 1
ATOM 2595 O O . PHE B 1 149 ? -5.707 -14.312 1.071 1 95.12 149 PHE B O 1
ATOM 2602 N N . ASP B 1 150 ? -7.648 -13.297 0.584 1 94.44 150 ASP B N 1
ATOM 2603 C CA . ASP B 1 150 ? -8.453 -14.484 0.846 1 94.44 150 ASP B CA 1
ATOM 2604 C C . ASP B 1 150 ? -8.023 -15.648 -0.044 1 94.44 150 ASP B C 1
ATOM 2606 O O . ASP B 1 150 ? -8.062 -16.797 0.378 1 94.44 150 ASP B O 1
ATOM 2610 N N . LYS B 1 151 ? -7.59 -15.336 -1.181 1 96.12 151 LYS B N 1
ATOM 2611 C CA . LYS B 1 151 ? -7.254 -16.391 -2.131 1 96.12 151 LYS B CA 1
ATOM 2612 C C . LYS B 1 151 ? -5.789 -16.797 -2.006 1 96.12 151 LYS B C 1
ATOM 2614 O O . LYS B 1 151 ? -5.445 -17.969 -2.193 1 96.12 151 LYS B O 1
ATOM 2619 N N . LEU B 1 152 ? -4.941 -15.852 -1.624 1 97.31 152 LEU B N 1
ATOM 2620 C CA . LEU B 1 152 ? -3.512 -16.109 -1.733 1 97.31 152 LEU B CA 1
ATOM 2621 C C . LEU B 1 152 ? -2.945 -16.609 -0.408 1 97.31 152 LEU B C 1
ATOM 2623 O O . LEU B 1 152 ? -2.141 -17.547 -0.385 1 97.31 152 LEU B O 1
ATOM 2627 N N . TYR B 1 153 ? -3.383 -16.094 0.593 1 95.31 153 TYR B N 1
ATOM 2628 C CA . TYR B 1 153 ? -2.773 -16.391 1.883 1 95.31 153 TYR B CA 1
ATOM 2629 C C . TYR B 1 153 ? -2.885 -17.875 2.203 1 95.31 153 TYR B C 1
ATOM 2631 O O . TYR B 1 153 ? -1.918 -18.5 2.652 1 95.31 153 TYR B O 1
ATOM 2639 N N . PRO B 1 154 ? -4.023 -18.5 1.948 1 94.88 154 PRO B N 1
ATOM 2640 C CA . PRO B 1 154 ? -4.148 -19.922 2.266 1 94.88 154 PRO B CA 1
ATOM 2641 C C . PRO B 1 154 ? -3.355 -20.812 1.307 1 94.88 154 PRO B C 1
ATOM 2643 O O . PRO B 1 154 ? -3.178 -22 1.568 1 94.88 154 PRO B O 1
ATOM 2646 N N . SER B 1 155 ? -2.801 -20.312 0.259 1 95 155 SER B N 1
ATOM 2647 C CA . SER B 1 155 ? -2.197 -21.125 -0.8 1 95 155 SER B CA 1
ATOM 2648 C C . SER B 1 155 ? -0.703 -21.312 -0.562 1 95 155 SER B C 1
ATOM 2650 O O . SER B 1 155 ? -0.024 -21.969 -1.352 1 95 155 SER B O 1
ATOM 2652 N N . ARG B 1 156 ? -0.178 -20.875 0.517 1 94.38 156 ARG B N 1
ATOM 2653 C CA . ARG B 1 156 ? 1.258 -20.922 0.771 1 94.38 156 ARG B CA 1
ATOM 2654 C C . ARG B 1 156 ? 1.698 -22.328 1.15 1 94.38 156 ARG B C 1
ATOM 2656 O O . ARG B 1 156 ? 1.1 -22.969 2.025 1 94.38 156 ARG B O 1
ATOM 2663 N N . SER B 1 157 ? 2.627 -22.766 0.533 1 92 157 SER B N 1
ATOM 2664 C CA . SER B 1 157 ? 3.273 -24 0.938 1 92 157 SER B CA 1
ATOM 2665 C C . SER B 1 157 ? 4.234 -23.781 2.102 1 92 157 SER B C 1
ATOM 2667 O O . SER B 1 157 ? 4.301 -24.594 3.027 1 92 157 SER B O 1
ATOM 2669 N N . SER B 1 158 ? 4.938 -22.625 2.047 1 93 158 SER B N 1
ATOM 2670 C CA . SER B 1 158 ? 5.789 -22.234 3.162 1 93 158 SER B CA 1
ATOM 2671 C C . SER B 1 158 ? 5.02 -21.391 4.18 1 93 158 SER B C 1
ATOM 2673 O O . SER B 1 158 ? 4.746 -20.219 3.943 1 93 158 SER B O 1
ATOM 2675 N N . THR B 1 159 ? 4.711 -21.906 5.344 1 90.25 159 THR B N 1
ATOM 2676 C CA . THR B 1 159 ? 3.863 -21.25 6.328 1 90.25 159 THR B CA 1
ATOM 2677 C C . THR B 1 159 ? 4.645 -20.172 7.07 1 90.25 159 THR B C 1
ATOM 2679 O O . THR B 1 159 ? 4.055 -19.312 7.73 1 90.25 159 THR B O 1
ATOM 2682 N N . AS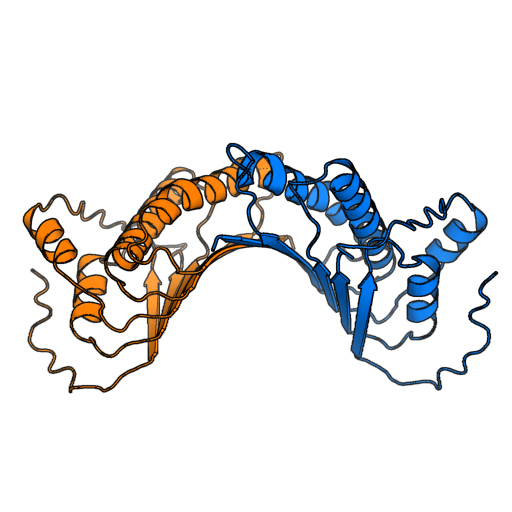N B 1 160 ? 5.953 -20.188 6.891 1 91.12 160 ASN B N 1
ATOM 2683 C CA . ASN B 1 160 ? 6.777 -19.219 7.605 1 91.12 160 ASN B CA 1
ATOM 2684 C C . ASN B 1 160 ? 7.094 -18 6.738 1 91.12 160 ASN B C 1
ATOM 2686 O O . ASN B 1 160 ? 7.734 -17.047 7.199 1 91.12 160 ASN B O 1
ATOM 2690 N N . ALA B 1 161 ? 6.625 -18.141 5.551 1 95.75 161 ALA B N 1
ATOM 2691 C CA . ALA B 1 161 ? 6.926 -17.031 4.641 1 95.75 161 ALA B CA 1
ATOM 2692 C C . ALA B 1 161 ? 6.18 -15.766 5.055 1 95.75 161 ALA B C 1
ATOM 2694 O O . ALA B 1 161 ? 5.016 -15.828 5.461 1 95.75 161 ALA B O 1
ATOM 2695 N N . LYS B 1 162 ? 6.887 -14.703 5.027 1 96.81 162 LYS B N 1
ATOM 2696 C CA . LYS B 1 162 ? 6.234 -13.406 5.191 1 96.81 162 LYS B CA 1
ATOM 2697 C C . LYS B 1 162 ? 5.391 -13.055 3.967 1 96.81 162 LYS B C 1
ATOM 2699 O O . LYS B 1 162 ? 5.91 -12.992 2.85 1 96.81 162 LYS B O 1
ATOM 2704 N N . PHE B 1 163 ? 4.102 -12.922 4.238 1 96.94 163 PHE B N 1
ATOM 2705 C CA . PHE B 1 163 ? 3.154 -12.562 3.191 1 96.94 163 PHE B CA 1
ATOM 2706 C C . PHE B 1 163 ? 2.807 -11.078 3.26 1 96.94 163 PHE B C 1
ATOM 2708 O O . PHE B 1 163 ? 2.305 -10.602 4.281 1 96.94 163 PHE B O 1
ATOM 2715 N N . ILE B 1 164 ? 3.055 -10.32 2.168 1 97.56 164 ILE B N 1
ATOM 2716 C CA . ILE B 1 164 ? 2.867 -8.867 2.184 1 97.56 164 ILE B CA 1
ATOM 2717 C C . ILE B 1 164 ? 1.987 -8.453 1.008 1 97.56 164 ILE B C 1
ATOM 2719 O O . ILE B 1 164 ? 2.24 -8.836 -0.135 1 97.56 164 ILE B O 1
ATOM 2723 N N . LEU B 1 165 ? 0.998 -7.75 1.311 1 96.75 165 LEU B N 1
ATOM 2724 C CA . LEU B 1 165 ? 0.195 -7.074 0.296 1 96.75 165 LEU B CA 1
ATOM 2725 C C . LEU B 1 165 ? 0.379 -5.562 0.374 1 96.75 165 LEU B C 1
ATOM 2727 O O . LEU B 1 165 ? 0.262 -4.977 1.451 1 96.75 165 LEU B O 1
ATOM 2731 N N . GLN B 1 166 ? 0.694 -5.051 -0.718 1 96.56 166 GLN B N 1
ATOM 2732 C CA . GLN B 1 166 ? 0.871 -3.605 -0.79 1 96.56 166 GLN B CA 1
ATOM 2733 C C . GLN B 1 166 ? -0.019 -2.994 -1.869 1 96.56 166 GLN B C 1
ATOM 2735 O O . GLN B 1 166 ? -0.024 -3.457 -3.012 1 96.56 166 GLN B O 1
ATOM 2740 N N . VAL B 1 167 ? -0.734 -2.018 -1.466 1 94.44 167 VAL B N 1
ATOM 2741 C CA . VAL B 1 167 ? -1.566 -1.27 -2.402 1 94.44 167 VAL B CA 1
ATOM 2742 C C . VAL B 1 167 ? -1.087 0.178 -2.48 1 94.44 167 VAL B C 1
ATOM 2744 O O . VAL B 1 167 ? -0.812 0.803 -1.453 1 94.44 167 VAL B O 1
ATOM 2747 N N . GLN B 1 168 ? -0.972 0.613 -3.65 1 94.5 168 GLN B N 1
ATOM 2748 C CA . GLN B 1 168 ? -0.625 2.012 -3.883 1 94.5 168 GLN B CA 1
ATOM 2749 C C . GLN B 1 168 ? -1.628 2.678 -4.82 1 94.5 168 GLN B C 1
ATOM 2751 O O . GLN B 1 168 ? -1.722 2.314 -5.996 1 94.5 168 GLN B O 1
ATOM 2756 N N . VA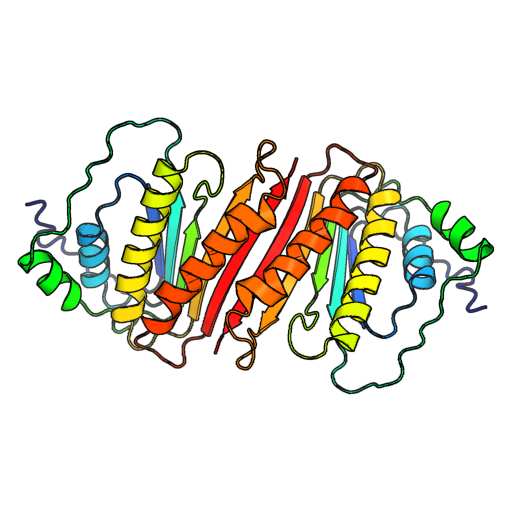L B 1 169 ? -2.346 3.604 -4.277 1 93.31 169 VAL B N 1
ATOM 2757 C CA . VAL B 1 169 ? -3.299 4.344 -5.098 1 93.31 169 VAL B CA 1
ATOM 2758 C C . VAL B 1 169 ? -2.863 5.805 -5.207 1 93.31 169 VAL B C 1
ATOM 2760 O O . VAL B 1 169 ? -2.26 6.348 -4.281 1 93.31 169 VAL B O 1
ATOM 2763 N N . PHE B 1 170 ? -3.172 6.379 -6.398 1 93.31 170 PHE B N 1
ATOM 2764 C CA . PHE B 1 170 ? -2.762 7.77 -6.535 1 93.31 170 PHE B CA 1
ATOM 2765 C C . PHE B 1 170 ? -3.787 8.562 -7.336 1 93.31 170 PHE B C 1
ATOM 2767 O O . PHE B 1 170 ? -4.609 7.98 -8.047 1 93.31 170 PHE B O 1
ATOM 2774 N N . ARG B 1 171 ? -3.744 9.836 -7.023 1 89.94 171 ARG B N 1
ATOM 2775 C CA . ARG B 1 171 ? -4.582 10.805 -7.723 1 89.94 171 ARG B CA 1
ATOM 2776 C C . ARG B 1 171 ? -3.783 12.047 -8.109 1 89.94 171 ARG B C 1
ATOM 2778 O O . ARG B 1 171 ? -3.016 12.57 -7.297 1 89.94 171 ARG B O 1
ATOM 2785 N N . ASP B 1 172 ? -3.885 12.367 -9.414 1 85.06 172 ASP B N 1
ATOM 2786 C CA . ASP B 1 172 ? -3.266 13.594 -9.906 1 85.06 172 ASP B CA 1
ATOM 2787 C C . ASP B 1 172 ? -4.312 14.688 -10.133 1 85.06 172 ASP B C 1
ATOM 2789 O O . ASP B 1 172 ? -5.484 14.391 -10.375 1 85.06 172 ASP B O 1
#

Sequence (344 aa):
MLQFNGLLVPELKCKYLSLELCIENFDLNGVAGLLGALPHVETLNIYMTENLLDNYFCDFEENNTDLQSWISSIVFPNLKNITIVNSILVCLNRQKRKRGFRRLVKLSQLLLKNATILKKFLVISKSRMCKKCKKCLTNCWCNFFSGLFDKLYPSRSSTNAKFILQVQVFRDMLQFNGLLVPELKCKYLSLELCIENFDLNGVAGLLGALPHVETLNIYMTENLLDNYFCDFEENNTDLQSWISSIVFPNLKNITIVNSILVCLNRQKRKRGFRRLVKLSQLLLKNATILKKFLVISKSRMCKKCKKCLTNCWCNFFSGLFDKLYPSRSSTNAKFILQVQVFRD

Organism: Solanum tuberosum (NCBI:txid4113)